Protein AF-A0ABD5XR96-F1 (afdb_monomer_lite)

InterPro domains:
  IPR004042 Intein DOD homing endonuclease, central region [PS50819] (68-192)
  IPR004860 Homing endonuclease, LAGLIDADG domain [PF14528] (150-194)
  IPR027434 Homing endonuclease [G3DSA:3.10.28.10] (65-204)
  IPR027434 Homing endonuclease [SSF55608] (147-226)

Structure (mmCIF, N/CA/C/O backbone):
data_AF-A0ABD5XR96-F1
#
_entry.id   AF-A0ABD5XR96-F1
#
loop_
_atom_site.group_PDB
_atom_site.id
_atom_site.type_symbol
_atom_site.label_atom_id
_atom_site.label_alt_id
_atom_site.label_comp_id
_atom_site.label_asym_id
_atom_site.label_entity_id
_atom_site.label_seq_id
_atom_site.pdbx_PDB_ins_code
_atom_site.Cartn_x
_atom_site.Cartn_y
_atom_site.Cartn_z
_atom_site.occupancy
_atom_site.B_iso_or_equiv
_atom_site.auth_seq_id
_atom_site.auth_comp_id
_atom_site.auth_asym_id
_atom_site.auth_atom_id
_atom_site.pdbx_PDB_model_num
ATOM 1 N N . MET A 1 1 ? -12.284 25.836 17.137 1.00 54.59 1 MET A N 1
ATOM 2 C CA . MET A 1 1 ? -11.033 25.839 17.916 1.00 54.59 1 MET A CA 1
ATOM 3 C C . MET A 1 1 ? -10.901 24.454 18.531 1.00 54.59 1 MET A C 1
ATOM 5 O O . MET A 1 1 ? -11.921 23.854 18.846 1.00 54.59 1 MET A O 1
ATOM 9 N N . THR A 1 2 ? -9.695 23.895 18.587 1.00 69.69 2 THR A N 1
ATOM 10 C CA . THR A 1 2 ? -9.446 22.624 19.283 1.00 69.69 2 THR A CA 1
ATOM 11 C C . THR A 1 2 ? -8.786 22.978 20.598 1.00 69.69 2 THR A C 1
ATOM 13 O O . THR A 1 2 ? -7.724 23.602 20.575 1.00 69.69 2 THR A O 1
ATOM 16 N N . ASP A 1 3 ? -9.424 22.627 21.708 1.00 78.31 3 ASP A N 1
ATOM 17 C CA . ASP A 1 3 ? -8.843 22.799 23.034 1.00 78.31 3 ASP A CA 1
ATOM 18 C C . ASP A 1 3 ? -8.299 21.455 23.519 1.00 78.31 3 ASP A C 1
ATOM 20 O O . ASP A 1 3 ? -8.954 20.421 23.371 1.00 78.31 3 ASP A O 1
ATOM 24 N N . VAL A 1 4 ? -7.077 21.469 24.045 1.00 82.00 4 VAL A N 1
ATOM 25 C CA . VAL A 1 4 ? -6.394 20.274 24.546 1.00 82.00 4 VAL A CA 1
ATOM 26 C C . VAL A 1 4 ? -5.994 20.543 25.982 1.00 82.00 4 VAL A C 1
ATOM 28 O O . VAL A 1 4 ? -5.077 21.321 26.247 1.00 82.00 4 VAL A O 1
ATOM 31 N N . THR A 1 5 ? -6.666 19.874 26.915 1.00 84.62 5 THR A N 1
ATOM 32 C CA . THR A 1 5 ? -6.425 20.055 28.348 1.00 84.62 5 THR A CA 1
ATOM 33 C C . THR A 1 5 ? -5.835 18.788 28.947 1.00 84.62 5 THR A C 1
ATOM 35 O O . THR A 1 5 ? -6.335 17.687 28.734 1.00 84.62 5 THR A O 1
ATOM 38 N N . CYS A 1 6 ? -4.760 18.933 29.721 1.00 87.00 6 CYS A N 1
ATOM 39 C CA . CYS A 1 6 ? -4.232 17.827 30.510 1.00 87.00 6 CYS A CA 1
ATOM 40 C C . CYS A 1 6 ? -5.073 17.663 31.782 1.00 87.00 6 CYS A C 1
ATOM 42 O O . CYS A 1 6 ? -5.181 18.594 32.583 1.00 87.00 6 CYS A O 1
ATOM 44 N N . VAL A 1 7 ? -5.655 16.482 31.970 1.00 87.94 7 VAL A N 1
ATOM 45 C CA . VAL A 1 7 ? -6.513 16.139 33.105 1.00 87.94 7 VAL A CA 1
ATOM 46 C C . VAL A 1 7 ? -5.969 14.891 33.785 1.00 87.94 7 VAL A C 1
ATOM 48 O O . VAL A 1 7 ? -5.746 13.855 33.153 1.00 87.94 7 VAL A O 1
ATOM 51 N N . ARG A 1 8 ? -5.780 14.980 35.102 1.00 89.75 8 ARG A N 1
ATOM 52 C CA . ARG A 1 8 ? -5.363 13.856 35.939 1.00 89.75 8 ARG A CA 1
ATOM 53 C C . ARG A 1 8 ? -6.593 13.137 36.480 1.00 89.75 8 ARG A C 1
ATOM 55 O O . ARG A 1 8 ? -7.259 13.646 37.377 1.00 89.75 8 ARG A O 1
ATOM 62 N N . GLN A 1 9 ? -6.883 11.957 35.944 1.00 89.31 9 GLN A N 1
ATOM 63 C CA . GLN A 1 9 ? -8.121 11.225 36.231 1.00 89.31 9 GLN A CA 1
ATOM 64 C C . GLN A 1 9 ? -7.921 9.702 36.192 1.00 89.31 9 GLN A C 1
ATOM 66 O O . GLN A 1 9 ? -6.913 9.230 35.653 1.00 89.31 9 GLN A O 1
ATOM 71 N N . PRO A 1 10 ? -8.841 8.910 36.779 1.00 90.94 10 PRO A N 1
ATOM 72 C CA . PRO A 1 10 ? -8.885 7.466 36.575 1.00 90.94 10 PRO A CA 1
ATOM 73 C C . PRO A 1 10 ? -8.994 7.115 35.088 1.00 90.94 10 PRO A C 1
ATOM 75 O O . PRO A 1 10 ? -9.654 7.818 34.320 1.00 90.94 10 PRO A O 1
ATOM 78 N N . THR A 1 11 ? -8.367 6.012 34.686 1.00 91.81 11 THR A N 1
ATOM 79 C CA . THR A 1 11 ? -8.348 5.582 33.283 1.00 91.81 11 THR A CA 1
ATOM 80 C C . THR A 1 11 ? -9.026 4.233 33.096 1.00 91.81 11 THR A C 1
ATOM 82 O O . THR A 1 11 ? -9.204 3.462 34.041 1.00 91.81 11 THR A O 1
ATOM 85 N N . VAL A 1 12 ? -9.446 3.958 31.867 1.00 92.62 12 VAL A N 1
ATOM 86 C CA . VAL A 1 12 ? -10.004 2.679 31.436 1.00 92.62 12 VAL A CA 1
ATOM 87 C C . VAL A 1 12 ? -9.270 2.248 30.183 1.00 92.62 12 VAL A C 1
ATOM 89 O O . VAL A 1 12 ? -9.083 3.029 29.252 1.00 92.62 12 VAL A O 1
ATOM 92 N N . GLU A 1 13 ? -8.869 0.987 30.169 1.00 92.88 13 GLU A N 1
ATOM 93 C CA . GLU A 1 13 ? -8.352 0.317 28.991 1.00 92.88 13 GLU A CA 1
ATOM 94 C C . GLU A 1 13 ? -9.480 -0.492 28.358 1.00 92.88 13 GLU A C 1
ATOM 96 O O . GLU A 1 13 ? -10.047 -1.385 28.993 1.00 92.88 13 GLU A O 1
ATOM 101 N N . ILE A 1 14 ? -9.824 -0.153 27.119 1.00 90.06 14 ILE A N 1
ATOM 102 C CA . ILE A 1 14 ? -10.803 -0.876 26.314 1.00 90.06 14 ILE A CA 1
ATOM 103 C C . ILE A 1 14 ? -10.027 -1.668 25.275 1.00 90.06 14 ILE A C 1
ATOM 105 O O . ILE A 1 14 ? -9.392 -1.099 24.386 1.00 90.06 14 ILE A O 1
ATOM 109 N N . GLN A 1 15 ? -10.098 -2.988 25.385 1.00 89.81 15 GLN A N 1
ATOM 110 C CA . GLN A 1 15 ? -9.557 -3.895 24.390 1.00 89.81 15 GLN A CA 1
ATOM 111 C C . GLN A 1 15 ? -10.679 -4.326 23.455 1.00 89.81 15 GLN A C 1
ATOM 113 O O . GLN A 1 15 ? -11.709 -4.842 23.895 1.00 89.81 15 GLN A O 1
ATOM 118 N N . THR A 1 16 ? -10.464 -4.152 22.160 1.00 86.38 16 THR A N 1
ATOM 119 C CA . THR A 1 16 ? -11.327 -4.674 21.099 1.00 86.38 16 THR A CA 1
ATOM 120 C C . THR A 1 16 ? -10.617 -5.796 20.345 1.00 86.38 16 THR A C 1
ATOM 122 O O . THR A 1 16 ? -9.454 -6.095 20.614 1.00 86.38 16 THR A O 1
ATOM 125 N N . GLU A 1 17 ? -11.310 -6.424 19.399 1.00 80.62 17 GLU A N 1
ATOM 126 C CA . GLU A 1 17 ? -10.703 -7.402 18.486 1.00 80.62 17 GLU A CA 1
ATOM 127 C C . GLU A 1 17 ? -9.601 -6.804 17.588 1.00 80.62 17 GLU A C 1
ATOM 129 O O . GLU A 1 17 ? -8.687 -7.523 17.191 1.00 80.62 17 GLU A O 1
ATOM 134 N N . ASP A 1 18 ? -9.663 -5.498 17.297 1.00 73.75 18 ASP A N 1
ATOM 135 C CA . ASP A 1 18 ? -8.747 -4.825 16.366 1.00 73.75 18 ASP A CA 1
ATOM 136 C C . ASP A 1 18 ? -7.687 -3.961 17.082 1.00 73.75 18 ASP A C 1
ATOM 138 O O . ASP A 1 18 ? -6.555 -3.844 16.613 1.00 73.75 18 ASP A O 1
ATOM 142 N N . VAL A 1 19 ? -8.060 -3.298 18.183 1.00 77.62 19 VAL A N 1
ATOM 143 C CA . VAL A 1 19 ? -7.264 -2.244 18.842 1.00 77.62 19 VAL A CA 1
ATOM 144 C C . VAL A 1 19 ? -7.433 -2.260 20.359 1.00 77.62 19 VAL A C 1
ATOM 146 O O . VAL A 1 19 ? -8.495 -2.626 20.869 1.00 77.62 19 VAL A O 1
ATOM 149 N N . THR A 1 20 ? -6.420 -1.783 21.076 1.00 84.62 20 THR A N 1
ATOM 150 C CA . THR A 1 20 ? -6.510 -1.457 22.505 1.00 84.62 20 THR A CA 1
ATOM 151 C C . THR A 1 20 ? -6.344 0.043 22.656 1.00 84.62 20 THR A C 1
ATOM 153 O O . THR A 1 20 ? -5.399 0.589 22.097 1.00 84.62 20 THR A O 1
ATOM 156 N N . VAL A 1 21 ? -7.233 0.685 23.414 1.00 86.88 21 VAL A N 1
ATOM 157 C CA . VAL A 1 21 ? -7.154 2.119 23.710 1.00 86.88 21 VAL A CA 1
ATOM 158 C C . VAL A 1 21 ? -7.228 2.356 25.215 1.00 86.88 21 VAL A C 1
ATOM 160 O O . VAL A 1 21 ? -8.007 1.706 25.916 1.00 86.88 21 VAL A O 1
ATOM 163 N N . CYS A 1 22 ? -6.421 3.287 25.725 1.00 88.50 22 CYS A N 1
ATOM 164 C CA . CYS A 1 22 ? -6.444 3.706 27.126 1.00 88.50 22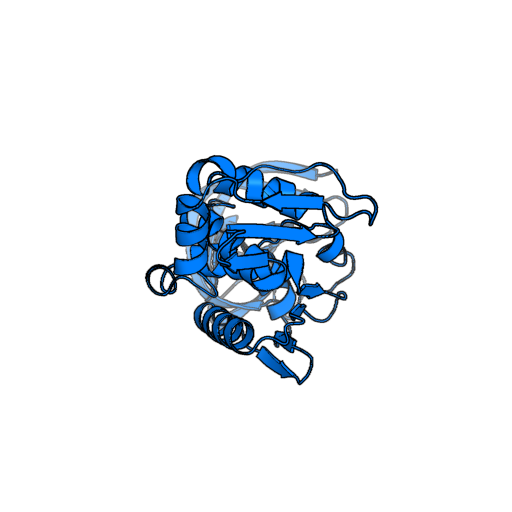 CYS A CA 1
ATOM 165 C C . CYS A 1 22 ? -6.862 5.176 27.232 1.00 88.50 22 CYS A C 1
ATOM 167 O O . CYS A 1 22 ? -6.182 6.057 26.710 1.00 88.50 22 CYS A O 1
ATOM 169 N N . VAL A 1 23 ? -7.983 5.439 27.902 1.00 89.50 23 VAL A N 1
ATOM 170 C CA . VAL A 1 23 ? -8.614 6.769 27.973 1.00 89.50 23 VAL A CA 1
ATOM 171 C C . VAL A 1 23 ? -9.049 7.113 29.396 1.00 89.50 23 VAL A C 1
ATOM 173 O O . VAL A 1 23 ? -9.097 6.242 30.264 1.00 89.50 23 VAL A O 1
ATOM 176 N N . GLY A 1 24 ? -9.389 8.379 29.649 1.00 89.94 24 GLY A N 1
ATOM 177 C CA . GLY A 1 24 ? -10.072 8.778 30.884 1.00 89.94 24 GLY A CA 1
ATOM 178 C C . GLY A 1 24 ? -11.425 8.072 31.035 1.00 89.94 24 GLY A C 1
ATOM 179 O O . GLY A 1 24 ? -12.081 7.767 30.041 1.00 89.94 24 GLY A O 1
ATOM 180 N N . GLN A 1 25 ? -11.854 7.802 32.270 1.00 90.75 25 GLN A N 1
ATOM 181 C CA . GLN A 1 25 ? -13.135 7.126 32.543 1.00 90.75 25 GLN A CA 1
ATOM 182 C C . GLN A 1 25 ? -14.349 7.824 31.912 1.00 90.75 25 GLN A C 1
ATOM 184 O O . GLN A 1 25 ? -15.280 7.140 31.472 1.00 90.75 25 GLN A O 1
ATOM 189 N N . ASP A 1 26 ? -14.295 9.151 31.827 1.00 88.50 26 ASP A N 1
ATOM 190 C CA . ASP A 1 26 ? -15.364 10.001 31.301 1.00 88.50 26 ASP A CA 1
ATOM 191 C C . ASP A 1 26 ? -15.184 10.339 29.812 1.00 88.50 26 ASP A C 1
ATOM 193 O O . ASP A 1 26 ? -15.998 11.058 29.235 1.00 88.50 26 ASP A O 1
ATOM 197 N N . ALA A 1 27 ? -14.146 9.796 29.161 1.00 87.69 27 ALA A N 1
ATOM 198 C CA . ALA A 1 27 ? -13.928 10.003 27.735 1.00 87.69 27 ALA A CA 1
ATOM 199 C C . ALA A 1 27 ? -15.140 9.508 26.938 1.00 87.69 27 ALA A C 1
ATOM 201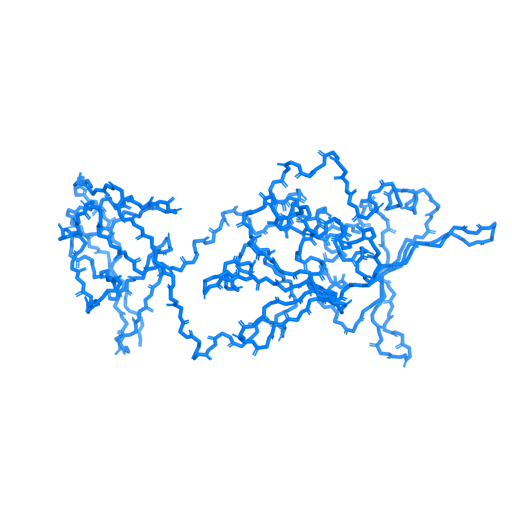 O O . ALA A 1 27 ? -15.605 8.375 27.115 1.00 87.69 27 ALA A O 1
ATOM 202 N N . ARG A 1 28 ? -15.658 10.356 26.051 1.00 88.69 28 ARG A N 1
ATOM 203 C CA . ARG A 1 28 ? -16.853 10.059 25.266 1.00 88.69 28 ARG A CA 1
ATOM 204 C C . ARG A 1 28 ? -16.481 9.208 24.061 1.00 88.69 28 ARG A C 1
ATOM 206 O O . ARG A 1 28 ? -15.807 9.669 23.150 1.00 88.69 28 ARG A O 1
ATOM 213 N N . ILE A 1 29 ? -16.946 7.963 24.038 1.00 87.12 29 ILE A N 1
ATOM 214 C CA . ILE A 1 29 ? -16.701 7.004 22.955 1.00 87.12 29 ILE A CA 1
ATOM 215 C C . ILE A 1 29 ? -18.001 6.728 22.208 1.00 87.12 29 ILE A C 1
ATOM 217 O O . ILE A 1 29 ? -19.062 6.599 22.819 1.00 87.12 29 ILE A O 1
ATOM 221 N N . LEU A 1 30 ? -17.924 6.616 20.882 1.00 85.44 30 LEU A N 1
ATOM 222 C CA . LEU A 1 30 ? -19.069 6.367 20.013 1.00 85.44 30 LEU A CA 1
ATOM 223 C C . LEU A 1 30 ? -19.388 4.857 19.926 1.00 85.44 30 LEU A C 1
ATOM 225 O O . LEU A 1 30 ? -18.635 4.097 19.304 1.00 85.44 30 LEU A O 1
ATOM 229 N N . PRO A 1 31 ? -20.498 4.375 20.516 1.00 84.88 31 PRO A N 1
ATOM 230 C CA . PRO A 1 31 ? -20.945 2.995 20.340 1.00 84.88 31 PRO A CA 1
ATOM 231 C C . PRO A 1 31 ? -21.532 2.772 18.936 1.00 84.88 31 PRO A C 1
ATOM 233 O O . PRO A 1 31 ? -21.868 3.708 18.216 1.00 84.88 31 PRO A O 1
ATOM 236 N N . TYR A 1 32 ? -21.710 1.511 18.533 1.00 81.31 32 TYR A N 1
ATOM 237 C CA . TYR A 1 32 ? -22.238 1.190 17.199 1.00 81.31 32 TYR A CA 1
ATOM 238 C C . TYR A 1 32 ? -23.677 1.688 16.949 1.00 81.31 32 TYR A C 1
ATOM 240 O O . TYR A 1 32 ? -23.994 2.062 15.820 1.00 81.31 32 TYR A O 1
ATOM 248 N N . THR A 1 33 ? -24.541 1.679 17.972 1.00 75.19 33 THR A N 1
ATOM 249 C CA . THR A 1 33 ? -25.998 1.898 17.839 1.00 75.19 33 THR A CA 1
ATOM 250 C C . THR A 1 33 ? -26.538 3.163 18.512 1.00 75.19 33 THR A C 1
ATOM 252 O O . THR A 1 33 ? -27.742 3.400 18.435 1.00 75.19 33 THR A O 1
ATOM 255 N N . HIS A 1 34 ? -25.709 3.960 19.194 1.00 73.50 34 HIS A N 1
ATOM 256 C CA . HIS A 1 34 ? -26.175 5.074 20.033 1.00 73.50 34 HIS A CA 1
ATOM 257 C C . HIS A 1 34 ? -25.267 6.303 19.940 1.00 73.50 34 HIS A C 1
ATOM 259 O O . HIS A 1 34 ? -24.179 6.240 19.372 1.00 73.50 34 HIS A O 1
ATOM 265 N N . ASP A 1 35 ? -25.726 7.397 20.549 1.00 80.31 35 ASP A N 1
ATOM 266 C CA . ASP A 1 35 ? -24.897 8.558 20.861 1.00 80.31 35 ASP A CA 1
ATOM 267 C C . ASP A 1 35 ? -23.721 8.194 21.777 1.00 80.31 35 ASP A C 1
ATOM 269 O O . ASP A 1 35 ? -23.711 7.149 22.440 1.00 80.31 35 ASP A O 1
ATOM 273 N N . PHE A 1 36 ? -22.739 9.092 21.817 1.00 84.81 36 PHE A N 1
ATOM 274 C CA . PHE A 1 36 ? -21.548 8.975 22.649 1.00 84.81 36 PHE A CA 1
ATOM 275 C C . PHE A 1 36 ? -21.848 8.572 24.097 1.00 84.81 36 PHE A C 1
ATOM 277 O O . PHE A 1 36 ? -22.777 9.079 24.735 1.00 84.81 36 PHE A O 1
ATOM 284 N N . ARG A 1 37 ? -20.991 7.706 24.639 1.00 88.56 37 ARG A N 1
ATOM 285 C CA . ARG A 1 37 ? -21.077 7.164 25.995 1.00 88.56 37 ARG A CA 1
ATOM 286 C C . ARG A 1 37 ? -19.704 7.187 26.666 1.00 88.56 37 ARG A C 1
ATOM 288 O O . ARG A 1 37 ? -18.705 6.899 26.018 1.00 88.56 37 ARG A O 1
ATOM 295 N N . ASP A 1 38 ? -19.687 7.452 27.968 1.00 91.44 38 ASP A N 1
ATOM 296 C CA . ASP A 1 38 ? -18.479 7.427 28.799 1.00 91.44 38 ASP A CA 1
ATOM 297 C C . ASP A 1 38 ? -17.763 6.068 28.709 1.00 91.44 38 ASP A C 1
ATOM 299 O O . ASP A 1 38 ? -18.397 5.006 28.805 1.00 91.44 38 ASP A O 1
ATOM 303 N N . ALA A 1 39 ? -16.438 6.095 28.571 1.00 89.25 39 ALA A N 1
ATOM 304 C CA . ALA A 1 39 ? -15.591 4.916 28.419 1.00 89.25 39 ALA A CA 1
ATOM 305 C C . ALA A 1 39 ? -15.806 3.875 29.532 1.00 89.25 39 ALA A C 1
ATOM 307 O O . ALA A 1 39 ? -15.896 2.674 29.267 1.00 89.25 39 ALA A O 1
ATOM 308 N N . CYS A 1 40 ? -15.992 4.324 30.777 1.00 90.50 40 CYS A N 1
ATOM 309 C CA . CYS A 1 40 ? -16.232 3.458 31.935 1.00 90.50 40 CYS A CA 1
ATOM 310 C C . CYS A 1 40 ? -17.528 2.626 31.861 1.00 90.50 40 CYS A C 1
ATOM 312 O O . CYS A 1 40 ? -17.690 1.647 32.600 1.00 90.50 40 CYS A O 1
ATOM 314 N N . ARG A 1 41 ? -18.466 2.974 30.971 1.00 91.88 41 ARG A N 1
ATOM 315 C CA . ARG A 1 41 ? -19.748 2.270 30.807 1.00 91.88 41 ARG A CA 1
ATOM 316 C C . ARG A 1 41 ? -19.704 1.157 29.762 1.00 91.88 41 ARG A C 1
ATOM 318 O O . ARG A 1 41 ? -20.707 0.454 29.604 1.00 91.88 41 ARG A O 1
ATOM 325 N N . PHE A 1 42 ? -18.588 0.985 29.054 1.00 91.44 42 PHE A N 1
ATOM 326 C CA . PHE A 1 42 ? -18.433 -0.110 28.100 1.00 91.44 42 PHE A CA 1
ATOM 327 C C . PHE A 1 42 ? -18.260 -1.457 28.804 1.00 91.44 42 PHE A C 1
ATOM 329 O O . PHE A 1 42 ? -17.738 -1.546 29.917 1.00 91.44 42 PHE A O 1
ATOM 336 N N . ARG A 1 43 ? -18.741 -2.525 28.169 1.00 92.50 43 ARG A N 1
ATOM 337 C CA . ARG A 1 43 ? -18.654 -3.910 28.651 1.00 92.50 43 ARG A CA 1
ATOM 338 C C . ARG A 1 43 ? -18.310 -4.839 27.489 1.00 92.50 43 ARG A C 1
ATOM 340 O O . ARG A 1 43 ? -18.602 -4.514 26.339 1.00 92.50 43 ARG A O 1
ATOM 347 N N . ALA A 1 44 ? -17.730 -5.996 27.802 1.00 92.38 44 ALA A N 1
ATOM 348 C CA . ALA A 1 44 ? -17.440 -7.025 26.808 1.00 92.38 44 ALA A CA 1
ATOM 349 C C . ALA A 1 44 ? -18.704 -7.427 26.020 1.00 92.38 44 ALA A C 1
ATOM 351 O O . ALA A 1 44 ? -19.807 -7.442 26.574 1.00 92.38 44 ALA A O 1
ATOM 352 N N . GLY A 1 45 ? -18.542 -7.706 24.726 1.00 89.12 45 GLY A N 1
ATOM 353 C CA . GLY A 1 45 ? -19.627 -8.018 23.787 1.00 89.12 45 GLY A CA 1
ATOM 354 C C . GLY A 1 45 ? -20.346 -6.796 23.199 1.00 89.12 45 GLY A C 1
ATOM 355 O O . GLY A 1 45 ? -21.153 -6.930 22.281 1.00 89.12 45 GLY A O 1
ATOM 356 N N . GLN A 1 46 ? -20.077 -5.582 23.693 1.00 91.31 46 GLN A N 1
ATOM 357 C CA . GLN A 1 46 ? -20.566 -4.357 23.052 1.00 91.31 46 GLN A CA 1
ATOM 358 C C . GLN A 1 46 ? -19.704 -4.001 21.839 1.00 91.31 46 GLN A C 1
ATOM 360 O O . GLN A 1 46 ? -18.533 -4.356 21.780 1.00 91.31 46 GLN A O 1
ATOM 365 N N . ARG A 1 47 ? -20.263 -3.262 20.873 1.00 88.75 47 ARG A N 1
ATOM 366 C CA . ARG A 1 47 ? -19.520 -2.787 19.696 1.00 88.75 47 ARG A CA 1
ATOM 367 C C . ARG A 1 47 ? -19.256 -1.288 19.772 1.00 88.75 47 ARG A C 1
ATOM 369 O O . ARG A 1 47 ? -20.184 -0.509 20.007 1.00 88.75 47 ARG A O 1
ATOM 376 N N . VAL A 1 48 ? -18.017 -0.893 19.503 1.00 87.00 48 VAL A N 1
ATOM 377 C CA . VAL A 1 48 ? -17.588 0.509 19.361 1.00 87.00 48 VAL A CA 1
ATOM 378 C C . VAL A 1 48 ? -17.371 0.846 17.896 1.00 87.00 48 VAL A C 1
ATOM 380 O O . VAL A 1 48 ? -16.977 -0.025 17.122 1.00 87.00 48 VAL A O 1
ATOM 383 N N . LYS A 1 49 ? -17.631 2.095 17.497 1.00 83.75 49 LYS A N 1
ATOM 384 C CA . LYS A 1 49 ? -17.244 2.578 16.170 1.00 83.75 49 LYS A CA 1
ATOM 385 C C . LYS A 1 49 ? -15.727 2.724 16.118 1.00 83.75 49 LYS A C 1
ATOM 387 O O . LYS A 1 49 ? -15.126 3.349 16.992 1.00 83.75 49 LYS A O 1
ATOM 392 N N . THR A 1 50 ? -15.126 2.149 15.086 1.00 75.38 50 THR A N 1
ATOM 393 C CA . THR A 1 50 ? -13.681 2.189 14.875 1.00 75.38 50 THR A CA 1
ATOM 394 C C . THR A 1 50 ? -13.341 2.745 13.502 1.00 75.38 50 THR A C 1
ATOM 396 O O . THR A 1 50 ? -14.057 2.554 12.515 1.00 75.38 50 THR A O 1
ATOM 399 N N . VAL A 1 51 ? -12.218 3.443 13.447 1.00 71.50 51 VAL A N 1
ATOM 400 C CA . VAL A 1 51 ? -11.511 3.861 12.235 1.00 71.50 51 VAL A CA 1
ATOM 401 C C . VAL A 1 51 ? -10.105 3.283 12.371 1.00 71.50 51 VAL A C 1
ATOM 403 O O . VAL A 1 51 ? -9.658 3.031 13.477 1.00 71.50 51 VAL A O 1
ATOM 406 N N . LEU A 1 52 ? -9.385 2.991 11.293 1.00 64.81 52 LEU A N 1
ATOM 407 C CA . LEU A 1 52 ? -8.089 2.325 11.462 1.00 64.81 52 LEU A CA 1
ATOM 408 C C . LEU A 1 52 ? -7.097 3.170 12.254 1.00 64.81 52 LEU A C 1
ATOM 410 O O . LEU A 1 52 ? -6.915 4.356 11.978 1.00 64.81 52 LEU A O 1
ATOM 414 N N . THR A 1 53 ? -6.385 2.503 13.153 1.00 54.78 53 THR A N 1
ATOM 415 C CA . THR A 1 53 ? -5.173 3.013 13.786 1.00 54.78 53 THR A CA 1
ATOM 416 C C . THR A 1 53 ? -4.043 3.026 12.756 1.00 54.78 53 THR A C 1
ATOM 418 O O . THR A 1 53 ? -3.805 2.009 12.095 1.00 54.78 53 THR A O 1
ATOM 421 N N . PRO A 1 54 ? -3.319 4.141 12.581 1.00 50.19 54 PRO A N 1
ATOM 422 C CA . PRO A 1 54 ? -2.107 4.129 11.779 1.00 50.19 54 PRO A CA 1
ATOM 423 C C . PRO A 1 54 ? -1.067 3.211 12.444 1.00 50.19 54 PRO A C 1
ATOM 425 O O . PRO A 1 54 ? -0.711 3.420 13.598 1.00 50.19 54 PRO A O 1
ATOM 428 N N . THR A 1 55 ? -0.540 2.219 11.723 1.00 53.44 55 THR A N 1
ATOM 429 C CA . THR A 1 55 ? 0.662 1.479 12.138 1.00 53.44 55 THR A CA 1
ATOM 430 C C . THR A 1 55 ? 1.878 2.411 12.276 1.00 53.44 55 THR A C 1
ATOM 432 O O . THR A 1 55 ? 2.045 3.295 11.422 1.00 53.44 55 THR A O 1
ATOM 435 N N . PRO A 1 56 ? 2.720 2.225 13.313 1.00 50.50 56 PRO A N 1
ATOM 436 C CA . PRO A 1 56 ? 3.953 2.982 13.486 1.00 50.50 56 PRO A CA 1
ATOM 437 C C . PRO A 1 56 ? 4.986 2.603 12.413 1.00 50.50 56 PRO A C 1
ATOM 439 O O . PRO A 1 56 ? 5.100 1.443 12.043 1.00 50.50 56 PRO A O 1
ATOM 442 N N . ASP A 1 57 ? 5.706 3.621 11.942 1.00 60.16 57 ASP A N 1
ATOM 443 C CA . ASP A 1 57 ? 6.495 3.704 10.701 1.00 60.16 57 ASP A CA 1
ATOM 444 C C . ASP A 1 57 ? 5.656 3.675 9.402 1.00 60.16 57 ASP A C 1
ATOM 446 O O . ASP A 1 57 ? 5.130 2.634 9.000 1.00 60.16 57 ASP A O 1
ATOM 450 N N . PRO A 1 58 ? 5.483 4.825 8.716 1.00 65.75 58 PRO A N 1
ATOM 451 C CA . PRO A 1 58 ? 4.797 4.853 7.435 1.00 65.75 58 PRO A CA 1
ATOM 452 C C . PRO A 1 58 ? 5.522 4.053 6.353 1.00 65.75 58 PRO A C 1
ATOM 454 O O . PRO A 1 58 ? 4.832 3.550 5.472 1.00 65.75 58 PRO A O 1
ATOM 457 N N . HIS A 1 59 ? 6.857 3.934 6.406 1.00 83.19 59 HIS A N 1
ATOM 458 C CA . HIS A 1 59 ? 7.669 3.388 5.317 1.00 83.19 59 HIS A CA 1
ATOM 459 C C . HIS A 1 59 ? 8.899 2.623 5.846 1.00 83.19 59 HIS A C 1
ATOM 461 O O . HIS A 1 59 ? 10.041 3.058 5.624 1.00 83.19 59 HIS A O 1
ATOM 467 N N . SER A 1 60 ? 8.675 1.483 6.508 1.00 91.56 60 SER A N 1
ATOM 468 C CA . SER A 1 60 ? 9.741 0.529 6.851 1.00 91.56 60 SER A CA 1
ATOM 469 C C . SER A 1 60 ? 10.514 0.086 5.593 1.00 91.56 60 SER A C 1
ATOM 471 O O . SER A 1 60 ? 9.985 0.216 4.487 1.00 91.56 60 SER A O 1
ATOM 473 N N . PRO A 1 61 ? 11.759 -0.422 5.698 1.00 93.06 61 PRO A N 1
ATOM 474 C CA . PRO A 1 61 ? 12.511 -0.885 4.527 1.00 93.06 61 PRO A CA 1
ATOM 475 C C . PRO A 1 61 ? 11.716 -1.872 3.656 1.00 93.06 61 PRO A C 1
ATOM 477 O O . PRO A 1 61 ? 11.534 -1.615 2.472 1.00 93.06 61 PRO A O 1
ATOM 480 N N . ALA A 1 62 ? 11.093 -2.884 4.269 1.00 93.75 62 ALA A N 1
ATOM 481 C CA . ALA A 1 62 ? 10.244 -3.848 3.567 1.00 93.75 62 ALA A CA 1
ATOM 482 C C . ALA A 1 62 ? 9.083 -3.177 2.811 1.00 93.75 62 ALA A C 1
ATOM 484 O O . ALA A 1 62 ? 8.801 -3.519 1.662 1.00 93.75 62 ALA A O 1
ATOM 485 N N . TYR A 1 63 ? 8.432 -2.174 3.414 1.00 94.69 63 TYR A N 1
ATOM 486 C CA . TYR A 1 63 ? 7.401 -1.389 2.733 1.00 94.69 63 TYR A CA 1
ATOM 487 C C . TYR A 1 63 ? 7.948 -0.649 1.506 1.00 94.69 63 TYR A C 1
ATOM 489 O O . TYR A 1 63 ? 7.265 -0.567 0.483 1.00 94.69 63 TYR A O 1
ATOM 497 N N . ARG A 1 64 ? 9.154 -0.077 1.596 1.00 95.56 64 ARG A N 1
ATOM 498 C CA . ARG A 1 64 ? 9.777 0.665 0.487 1.00 95.56 64 ARG A CA 1
ATOM 499 C C . ARG A 1 64 ? 10.043 -0.254 -0.698 1.00 95.56 64 ARG A C 1
ATOM 501 O O . ARG A 1 64 ? 9.634 0.092 -1.808 1.00 95.56 64 ARG A O 1
ATOM 508 N N . ASP A 1 65 ? 10.611 -1.427 -0.438 1.00 95.00 65 ASP A N 1
ATOM 509 C CA . ASP A 1 65 ? 10.879 -2.454 -1.451 1.00 95.00 65 ASP A CA 1
ATOM 510 C C . ASP A 1 65 ? 9.571 -2.902 -2.096 1.00 95.00 65 ASP A C 1
ATOM 512 O O . ASP A 1 65 ? 9.406 -2.860 -3.318 1.00 95.00 65 ASP A O 1
ATOM 516 N N . GLY A 1 66 ? 8.578 -3.208 -1.255 1.00 96.56 66 GLY A N 1
ATOM 517 C CA . GLY A 1 66 ? 7.227 -3.529 -1.689 1.00 96.56 66 GLY A CA 1
ATOM 518 C C . GLY A 1 66 ? 6.685 -2.468 -2.638 1.00 96.56 66 GLY A C 1
ATOM 519 O O . GLY A 1 66 ? 6.299 -2.789 -3.759 1.00 96.56 66 GLY A O 1
ATOM 520 N N . TYR A 1 67 ? 6.699 -1.196 -2.232 1.00 97.25 67 TYR A N 1
ATOM 521 C CA . TYR A 1 67 ? 6.177 -0.091 -3.038 1.00 97.25 67 TYR A CA 1
ATOM 522 C C . TYR A 1 67 ? 6.821 -0.017 -4.420 1.00 97.25 67 TYR A C 1
ATOM 524 O O . TYR A 1 67 ? 6.117 0.121 -5.423 1.00 97.25 67 TYR A O 1
ATOM 532 N N . VAL A 1 68 ? 8.144 -0.148 -4.486 1.00 96.44 68 VAL A N 1
ATOM 533 C CA . VAL A 1 68 ? 8.891 -0.114 -5.746 1.00 96.44 68 VAL A CA 1
ATOM 534 C C . VAL A 1 68 ? 8.486 -1.289 -6.634 1.00 96.44 68 VAL A C 1
ATOM 536 O O . VAL A 1 68 ? 8.131 -1.075 -7.795 1.00 96.44 68 VAL A O 1
ATOM 539 N N . HIS A 1 69 ? 8.442 -2.509 -6.093 1.00 96.62 69 HIS A N 1
ATOM 540 C CA . HIS A 1 69 ? 8.082 -3.706 -6.861 1.00 96.62 69 HIS A CA 1
ATOM 541 C C . HIS A 1 69 ? 6.636 -3.623 -7.362 1.00 96.62 69 HIS A C 1
ATOM 543 O O . HIS A 1 69 ? 6.365 -3.934 -8.518 1.00 96.62 69 HIS A O 1
ATOM 549 N N . GLY A 1 70 ? 5.714 -3.138 -6.527 1.00 97.50 70 GLY A N 1
ATOM 550 C CA . GLY A 1 70 ? 4.313 -2.938 -6.890 1.00 97.50 70 GLY A CA 1
ATOM 551 C C . GLY A 1 70 ? 4.119 -1.903 -7.999 1.00 97.50 70 GLY A C 1
ATOM 552 O O . GLY A 1 70 ? 3.349 -2.136 -8.932 1.00 97.50 70 GLY A O 1
ATOM 553 N N . ALA A 1 71 ? 4.844 -0.781 -7.940 1.00 97.25 71 ALA A N 1
ATOM 554 C CA . ALA A 1 71 ? 4.799 0.246 -8.979 1.00 97.25 71 ALA A CA 1
ATOM 555 C C . ALA A 1 71 ? 5.351 -0.276 -10.317 1.00 97.25 71 ALA A C 1
ATOM 557 O O . ALA A 1 71 ? 4.726 -0.090 -11.362 1.00 97.25 71 ALA A O 1
ATOM 558 N N . PHE A 1 72 ? 6.482 -0.992 -10.294 1.00 96.44 72 PHE A N 1
ATOM 559 C CA . PHE A 1 72 ? 7.028 -1.633 -11.493 1.00 96.44 72 PHE A CA 1
ATOM 560 C C . PHE A 1 72 ? 6.149 -2.784 -12.008 1.00 96.44 72 PHE A C 1
ATOM 562 O O . PHE A 1 72 ? 6.071 -3.003 -13.215 1.00 96.44 72 PHE A O 1
ATOM 569 N N . ALA A 1 73 ? 5.447 -3.507 -11.137 1.00 95.81 73 ALA A N 1
ATOM 570 C CA . ALA A 1 73 ? 4.523 -4.552 -11.559 1.00 95.81 73 ALA A CA 1
ATOM 571 C C . ALA A 1 73 ? 3.332 -3.984 -12.357 1.00 95.81 73 ALA A C 1
ATOM 573 O O . ALA A 1 73 ? 2.913 -4.618 -13.331 1.00 95.81 73 ALA A O 1
ATOM 574 N N . GLY A 1 74 ? 2.821 -2.806 -11.979 1.00 95.19 74 GLY A N 1
ATOM 575 C CA . GLY A 1 74 ? 1.750 -2.102 -12.695 1.00 95.19 74 GLY A CA 1
ATOM 576 C C . GLY A 1 74 ? 2.226 -1.507 -14.025 1.00 95.19 74 GLY A C 1
ATOM 577 O O . GLY A 1 74 ? 2.057 -2.118 -15.090 1.00 95.19 74 GLY A O 1
ATOM 578 N N . ASP A 1 75 ? 2.891 -0.351 -13.934 1.00 94.19 75 ASP A N 1
ATOM 579 C CA . ASP A 1 75 ? 3.301 0.494 -15.071 1.00 94.19 75 ASP A CA 1
ATOM 580 C C . ASP A 1 75 ? 4.772 0.311 -15.490 1.00 94.19 75 ASP A C 1
ATOM 582 O O . ASP A 1 75 ? 5.263 0.965 -16.418 1.00 94.19 75 ASP A O 1
ATOM 586 N N . GLY A 1 76 ? 5.513 -0.566 -14.813 1.00 93.25 76 GLY A N 1
ATOM 587 C CA . GLY A 1 76 ? 6.893 -0.862 -15.172 1.00 93.25 76 GLY A CA 1
ATOM 588 C C . GLY A 1 76 ? 7.010 -1.725 -16.426 1.00 93.25 76 GLY A C 1
ATOM 589 O O . GLY A 1 76 ? 6.152 -2.545 -16.771 1.00 93.25 76 GLY A O 1
ATOM 590 N N . SER A 1 77 ? 8.133 -1.544 -17.109 1.00 92.44 77 SER A N 1
ATOM 591 C CA . SER A 1 77 ? 8.533 -2.314 -18.276 1.00 92.44 77 SER A CA 1
ATOM 592 C C . SER A 1 77 ? 9.994 -2.713 -18.147 1.00 92.44 77 SER A C 1
ATOM 594 O O . SER A 1 77 ? 10.865 -1.851 -18.012 1.00 92.44 77 SER A O 1
ATOM 596 N N . VAL A 1 78 ? 10.259 -4.017 -18.205 1.00 92.19 78 VAL A N 1
ATOM 597 C CA . VAL A 1 78 ? 11.607 -4.582 -18.269 1.00 92.19 78 VAL A CA 1
ATOM 598 C C . VAL A 1 78 ? 11.842 -5.080 -19.688 1.00 92.19 78 VAL A C 1
ATOM 600 O O . VAL A 1 78 ? 11.139 -5.959 -20.185 1.00 92.19 78 VAL A O 1
ATOM 603 N N . VAL A 1 79 ? 12.836 -4.510 -20.360 1.00 90.19 79 VAL A N 1
ATOM 604 C CA . VAL A 1 79 ? 13.215 -4.881 -21.723 1.00 90.19 79 VAL A CA 1
ATOM 605 C C . VAL A 1 79 ? 14.603 -5.494 -21.677 1.00 90.19 79 VAL A C 1
ATOM 607 O O . VAL A 1 79 ? 15.552 -4.827 -21.277 1.00 90.19 79 VAL A O 1
ATOM 610 N N . LYS A 1 80 ? 14.738 -6.750 -22.123 1.00 88.75 80 LYS A N 1
ATOM 611 C CA . LYS A 1 80 ? 16.021 -7.458 -22.252 1.00 88.75 80 LYS A CA 1
ATOM 612 C C . LYS A 1 80 ? 16.211 -7.965 -23.682 1.00 88.75 80 LYS A C 1
ATOM 614 O O . LYS A 1 80 ? 15.783 -9.055 -24.042 1.00 88.75 80 LYS A O 1
ATOM 619 N N . THR A 1 81 ? 16.868 -7.165 -24.514 1.00 86.38 81 THR A N 1
ATOM 620 C CA . THR A 1 81 ? 17.253 -7.525 -25.890 1.00 86.38 81 THR A CA 1
ATOM 621 C C . THR A 1 81 ? 18.776 -7.587 -26.025 1.00 86.38 81 THR A C 1
ATOM 623 O O . THR A 1 81 ? 19.507 -7.224 -25.104 1.00 86.38 81 THR A O 1
ATOM 626 N N . LYS A 1 82 ? 19.279 -8.022 -27.190 1.00 82.69 82 LYS A N 1
ATOM 627 C CA . LYS A 1 82 ? 20.728 -8.053 -27.472 1.00 82.69 82 LYS A CA 1
ATOM 628 C C . LYS A 1 82 ? 21.381 -6.664 -27.411 1.00 82.69 82 LYS A C 1
ATOM 630 O O . LYS A 1 82 ? 22.546 -6.569 -27.048 1.00 82.69 82 LYS A O 1
ATOM 635 N N . SER A 1 83 ? 20.647 -5.613 -27.780 1.00 82.31 83 SER A N 1
ATOM 636 C CA . SER A 1 83 ? 21.148 -4.234 -27.894 1.00 82.31 83 SER A CA 1
ATOM 637 C C . SER A 1 83 ? 20.648 -3.297 -26.796 1.00 82.31 83 SER A C 1
ATOM 639 O O . SER A 1 83 ? 21.176 -2.200 -26.637 1.00 82.31 83 SER A O 1
ATOM 641 N N . THR A 1 84 ? 19.610 -3.685 -26.057 1.00 82.00 84 THR A N 1
ATOM 642 C CA . THR A 1 84 ? 18.942 -2.813 -25.088 1.00 82.00 84 THR A CA 1
ATOM 643 C C . THR A 1 84 ? 18.528 -3.616 -23.874 1.00 82.00 84 THR A C 1
ATOM 645 O O . THR A 1 84 ? 17.744 -4.560 -23.997 1.00 82.00 84 THR A O 1
ATOM 648 N N . LYS A 1 85 ? 19.027 -3.200 -22.710 1.00 85.88 85 LYS A N 1
ATOM 649 C CA . LYS A 1 85 ? 18.553 -3.655 -21.411 1.00 85.88 85 LYS A CA 1
ATOM 650 C C . LYS A 1 85 ? 18.210 -2.453 -20.549 1.00 85.88 85 LYS A C 1
ATOM 652 O O . LYS A 1 85 ? 19.101 -1.671 -20.232 1.00 85.88 85 LYS A O 1
ATOM 657 N N . ASN A 1 86 ? 16.938 -2.292 -20.210 1.00 90.44 86 ASN A N 1
ATOM 658 C CA . ASN A 1 86 ? 16.499 -1.290 -19.247 1.00 90.44 86 ASN A CA 1
ATOM 659 C C . ASN A 1 86 ? 15.250 -1.773 -18.505 1.00 90.44 86 ASN A C 1
ATOM 661 O O . ASN A 1 86 ? 14.472 -2.574 -19.020 1.00 90.44 86 ASN A O 1
ATOM 665 N N . ALA A 1 87 ? 15.085 -1.277 -17.286 1.00 93.25 87 ALA A N 1
ATOM 666 C CA . ALA A 1 87 ? 13.829 -1.311 -16.564 1.00 93.25 87 ALA A CA 1
ATOM 667 C C . ALA A 1 87 ? 13.362 0.137 -16.437 1.00 93.25 87 ALA A C 1
ATOM 669 O O . ALA A 1 87 ? 14.133 1.003 -16.022 1.00 93.25 87 ALA A O 1
ATOM 670 N N . THR A 1 88 ? 12.136 0.410 -16.864 1.00 94.25 88 THR A N 1
ATOM 671 C CA . THR A 1 88 ? 11.585 1.764 -16.963 1.00 94.25 88 THR A CA 1
ATOM 672 C C . THR A 1 88 ? 10.209 1.789 -16.320 1.00 94.25 88 THR A C 1
ATOM 674 O O . THR A 1 88 ? 9.379 0.939 -16.631 1.00 94.25 88 THR A O 1
ATOM 677 N N . LEU A 1 89 ? 9.953 2.782 -15.476 1.00 95.12 89 LEU A N 1
ATOM 678 C CA . LEU A 1 89 ? 8.625 3.115 -14.975 1.00 95.12 89 LEU A CA 1
ATOM 679 C C . LEU A 1 89 ? 8.203 4.459 -15.573 1.00 95.12 89 LEU A C 1
ATOM 681 O O . LEU A 1 89 ? 8.950 5.439 -15.493 1.00 95.12 89 LEU A O 1
ATOM 685 N N . ARG A 1 90 ? 7.017 4.488 -16.189 1.00 94.06 90 ARG A N 1
ATOM 686 C CA . ARG A 1 90 ? 6.433 5.684 -16.807 1.00 94.06 90 ARG A CA 1
ATOM 687 C C . ARG A 1 90 ? 5.002 5.867 -16.342 1.00 94.06 90 ARG A C 1
ATOM 689 O O . ARG A 1 90 ? 4.187 4.980 -16.552 1.00 94.06 90 ARG A O 1
ATOM 696 N N . CYS A 1 91 ? 4.682 7.027 -15.785 1.00 92.38 91 CYS A N 1
ATOM 697 C CA . CYS A 1 91 ? 3.338 7.304 -15.282 1.00 92.38 91 CYS A CA 1
ATOM 698 C C . CYS A 1 91 ? 2.977 8.791 -15.387 1.00 92.38 91 CYS A C 1
ATOM 700 O O . CYS A 1 91 ? 3.831 9.657 -15.588 1.00 92.38 91 CYS A O 1
ATOM 702 N N . GLN A 1 92 ? 1.682 9.093 -15.272 1.00 90.69 92 GLN A N 1
ATOM 703 C CA . GLN A 1 92 ? 1.182 10.473 -15.297 1.00 90.69 92 GLN A CA 1
ATOM 704 C C . GLN A 1 92 ? 1.432 11.212 -13.978 1.00 90.69 92 GLN A C 1
ATOM 706 O O . GLN A 1 92 ? 1.597 12.429 -13.978 1.00 90.69 92 GLN A O 1
ATOM 711 N N . ASP A 1 93 ? 1.442 10.489 -12.859 1.00 91.50 93 ASP A N 1
ATOM 712 C CA . ASP A 1 93 ? 1.595 11.068 -11.530 1.00 91.50 93 ASP A CA 1
ATOM 713 C C . ASP A 1 93 ? 3.067 11.154 -11.129 1.00 91.50 93 ASP A C 1
ATOM 715 O O . ASP A 1 93 ? 3.705 10.141 -10.840 1.00 91.50 93 ASP A O 1
ATOM 719 N N . GLU A 1 94 ? 3.590 12.376 -11.042 1.00 93.00 94 GLU A N 1
ATOM 720 C CA . GLU A 1 94 ? 4.960 12.642 -10.584 1.00 93.00 94 GLU A CA 1
ATOM 721 C C . GLU A 1 94 ? 5.237 12.085 -9.183 1.00 93.00 94 GLU A C 1
ATOM 723 O O . GLU A 1 94 ? 6.333 11.597 -8.924 1.00 93.00 94 GLU A O 1
ATOM 728 N N . ALA A 1 95 ? 4.224 12.070 -8.310 1.00 93.50 95 ALA A N 1
ATOM 729 C CA . ALA A 1 95 ? 4.333 11.553 -6.947 1.00 93.50 95 ALA A CA 1
ATOM 730 C C . ALA A 1 95 ? 4.805 10.087 -6.893 1.00 93.50 95 ALA A C 1
ATOM 732 O O . ALA A 1 95 ? 5.474 9.700 -5.937 1.00 93.50 95 ALA A O 1
ATOM 733 N N . ILE A 1 96 ? 4.491 9.280 -7.915 1.00 95.50 96 ILE A N 1
ATOM 734 C CA . ILE A 1 96 ? 4.955 7.888 -8.014 1.00 95.50 96 ILE A CA 1
ATOM 735 C C . ILE A 1 96 ? 6.457 7.869 -8.295 1.00 95.50 96 ILE A C 1
ATOM 737 O O . ILE A 1 96 ? 7.210 7.185 -7.605 1.00 95.50 96 ILE A O 1
ATOM 741 N N . ILE A 1 97 ? 6.910 8.665 -9.268 1.00 95.50 97 ILE A N 1
ATOM 742 C CA . ILE A 1 97 ? 8.329 8.785 -9.623 1.00 95.50 97 ILE A CA 1
ATOM 743 C C . ILE A 1 97 ? 9.137 9.345 -8.455 1.00 95.50 97 ILE A C 1
ATOM 745 O O . ILE A 1 97 ? 10.210 8.832 -8.148 1.00 95.50 97 ILE A O 1
ATOM 749 N N . GLU A 1 98 ? 8.613 10.361 -7.770 1.00 94.50 98 GLU A N 1
ATOM 750 C CA . GLU A 1 98 ? 9.220 10.912 -6.563 1.00 94.50 98 GLU A CA 1
ATOM 751 C C . GLU A 1 98 ? 9.379 9.867 -5.468 1.00 94.50 98 GLU A C 1
ATOM 753 O O . GLU A 1 98 ? 10.427 9.805 -4.823 1.00 94.50 98 GLU A O 1
ATOM 758 N N . ARG A 1 99 ? 8.352 9.034 -5.278 1.00 95.38 99 ARG A N 1
ATOM 759 C CA . ARG A 1 99 ? 8.354 8.003 -4.248 1.00 95.38 99 ARG A CA 1
ATOM 760 C C . ARG A 1 99 ? 9.324 6.872 -4.565 1.00 95.38 99 ARG A C 1
ATOM 762 O O . ARG A 1 99 ? 10.107 6.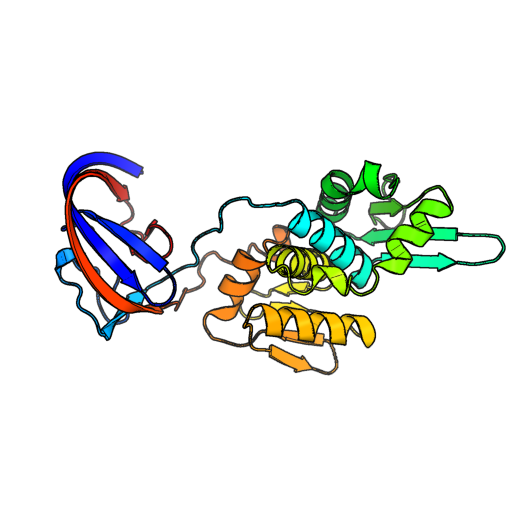504 -3.695 1.00 95.38 99 ARG A O 1
ATOM 769 N N . VAL A 1 100 ? 9.305 6.360 -5.795 1.00 95.88 100 VAL A N 1
ATOM 770 C CA . VAL A 1 100 ? 10.235 5.313 -6.246 1.00 95.88 100 VAL A CA 1
ATOM 771 C C . VAL A 1 100 ? 11.678 5.803 -6.165 1.00 95.88 100 VAL A C 1
ATOM 773 O O . VAL A 1 100 ? 12.544 5.092 -5.670 1.00 95.88 100 VAL A O 1
ATOM 776 N N . ASP A 1 101 ? 11.940 7.038 -6.582 1.00 94.69 101 ASP A N 1
ATOM 777 C CA . ASP A 1 101 ? 13.270 7.628 -6.486 1.00 94.69 101 ASP A CA 1
ATOM 778 C C . ASP A 1 101 ? 13.752 7.766 -5.036 1.00 94.69 101 ASP A C 1
ATOM 780 O O . ASP A 1 101 ? 14.899 7.449 -4.739 1.00 94.69 101 ASP A O 1
ATOM 784 N N . ALA A 1 102 ? 12.878 8.193 -4.121 1.00 94.56 102 ALA A N 1
ATOM 785 C CA . ALA A 1 102 ? 13.217 8.303 -2.704 1.00 94.56 102 ALA A CA 1
ATOM 786 C C . ALA A 1 102 ? 13.476 6.942 -2.035 1.00 94.56 102 ALA A C 1
ATOM 788 O O . ALA A 1 102 ? 14.185 6.881 -1.033 1.00 94.56 102 ALA A O 1
ATOM 789 N N . PHE A 1 103 ? 12.875 5.868 -2.549 1.00 94.69 103 PHE A N 1
ATOM 790 C CA . PHE A 1 103 ? 12.965 4.531 -1.962 1.00 94.69 103 PHE A CA 1
ATOM 791 C C . PHE A 1 103 ? 14.100 3.691 -2.537 1.00 94.69 103 PHE A C 1
ATOM 793 O O . PHE A 1 103 ? 14.742 2.975 -1.783 1.00 94.69 103 PHE A O 1
ATOM 800 N N . ALA A 1 104 ? 14.357 3.800 -3.838 1.00 91.25 104 ALA A N 1
ATOM 801 C CA . ALA A 1 104 ? 15.097 2.785 -4.584 1.00 91.25 104 ALA A CA 1
ATOM 802 C C . ALA A 1 104 ? 16.167 3.347 -5.530 1.00 91.25 104 ALA A C 1
ATOM 804 O O . ALA A 1 104 ? 16.760 2.577 -6.289 1.00 91.25 104 ALA A O 1
ATOM 805 N N . ARG A 1 105 ? 16.426 4.669 -5.525 1.00 88.38 105 ARG A N 1
ATOM 806 C CA . ARG A 1 105 ? 17.417 5.281 -6.430 1.00 88.38 105 ARG A CA 1
ATOM 807 C C . ARG A 1 105 ? 18.758 4.559 -6.384 1.00 88.38 105 ARG A C 1
ATOM 809 O O . ARG A 1 105 ? 19.242 4.148 -7.432 1.00 88.38 105 ARG A O 1
ATOM 816 N N . ASP A 1 106 ? 19.347 4.436 -5.202 1.00 87.69 106 ASP A N 1
ATOM 817 C CA . ASP A 1 106 ? 20.714 3.926 -5.071 1.00 87.69 106 ASP A CA 1
ATOM 818 C C . ASP A 1 106 ? 20.768 2.395 -5.150 1.00 87.69 106 ASP A C 1
ATOM 820 O O . ASP A 1 106 ? 21.714 1.839 -5.700 1.00 87.69 106 ASP A O 1
ATOM 824 N N . GLU A 1 107 ? 19.732 1.714 -4.658 1.00 88.00 107 GLU A N 1
ATOM 825 C CA . GLU A 1 107 ? 19.645 0.250 -4.638 1.00 88.00 107 GLU A CA 1
ATOM 826 C C . GLU A 1 107 ? 19.517 -0.351 -6.042 1.00 88.00 107 GLU A C 1
ATOM 828 O O . GLU A 1 107 ? 20.224 -1.297 -6.390 1.00 88.00 107 GLU A O 1
ATOM 833 N N . TYR A 1 108 ? 18.664 0.247 -6.875 1.00 86.94 108 TYR A N 1
ATOM 834 C CA . TYR A 1 108 ? 18.407 -0.206 -8.243 1.00 86.94 108 TYR A CA 1
ATOM 835 C C . TYR A 1 108 ? 19.062 0.696 -9.297 1.00 86.94 108 TYR A C 1
ATOM 837 O O . TYR A 1 108 ? 18.768 0.568 -10.484 1.00 86.94 108 TYR A O 1
ATOM 845 N N . GLY A 1 109 ? 19.914 1.641 -8.880 1.00 88.19 109 GLY A N 1
ATOM 846 C CA . GLY A 1 109 ? 20.588 2.616 -9.747 1.00 88.19 109 GLY A CA 1
ATOM 847 C C . GLY A 1 109 ? 19.654 3.351 -10.714 1.00 88.19 109 GLY A C 1
ATOM 848 O O . GLY A 1 109 ? 19.944 3.573 -11.896 1.00 88.19 109 GLY A O 1
ATOM 849 N N . LEU A 1 110 ? 18.485 3.717 -10.200 1.00 91.25 110 LEU A N 1
ATOM 850 C CA . LEU A 1 110 ? 17.449 4.391 -10.956 1.00 91.25 110 LEU A CA 1
ATOM 851 C C . LEU A 1 110 ? 17.822 5.852 -11.208 1.00 91.25 110 LEU A C 1
ATOM 853 O O . LEU A 1 110 ? 18.297 6.574 -10.337 1.00 91.25 110 LEU A O 1
ATOM 857 N N . GLN A 1 111 ? 17.546 6.330 -12.415 1.00 92.06 111 GLN A N 1
ATOM 858 C CA . GLN A 1 111 ? 17.716 7.725 -12.783 1.00 92.06 111 GLN A CA 1
ATOM 859 C C . GLN A 1 111 ? 16.412 8.297 -13.303 1.00 92.06 111 GLN A C 1
ATOM 861 O O . GLN A 1 111 ? 15.879 7.828 -14.317 1.00 92.06 111 GLN A O 1
ATOM 866 N N . ARG A 1 112 ? 15.940 9.368 -12.655 1.00 92.56 112 ARG A N 1
ATOM 867 C CA . ARG A 1 112 ? 14.830 10.159 -13.185 1.00 92.56 112 ARG A CA 1
ATOM 868 C C . ARG A 1 112 ? 15.203 10.698 -14.556 1.00 92.56 112 ARG A C 1
ATOM 870 O O . ARG A 1 112 ? 16.306 11.213 -14.768 1.00 92.56 112 ARG A O 1
ATOM 877 N N . LYS A 1 113 ? 14.268 10.595 -15.484 1.00 86.94 113 LYS A N 1
ATOM 878 C CA . LYS A 1 113 ? 14.295 11.324 -16.743 1.00 86.94 113 LYS A CA 1
ATOM 879 C C . LYS A 1 113 ? 13.251 12.431 -16.643 1.00 86.94 113 LYS A C 1
ATOM 881 O O . LYS A 1 113 ? 12.270 12.317 -15.911 1.00 86.94 113 LYS A O 1
ATOM 886 N N . GLY A 1 114 ? 13.532 13.556 -17.296 1.00 76.25 114 GLY A N 1
ATOM 887 C CA . GLY A 1 114 ? 12.597 14.676 -17.322 1.00 76.25 114 GLY A CA 1
ATOM 888 C C . GLY A 1 114 ? 11.253 14.262 -17.922 1.00 76.25 114 GLY A C 1
ATOM 889 O O . GLY A 1 114 ? 11.117 13.182 -18.496 1.00 76.25 114 GLY A O 1
ATOM 890 N N . ARG A 1 115 ? 10.262 15.145 -17.807 1.00 78.88 115 ARG A N 1
ATOM 891 C CA . ARG A 1 115 ? 8.938 14.922 -18.386 1.00 78.88 115 ARG A CA 1
ATOM 892 C C . ARG A 1 115 ? 9.045 14.720 -19.901 1.00 78.88 115 ARG A C 1
ATOM 894 O O . ARG A 1 115 ? 9.613 15.559 -20.600 1.00 78.88 115 ARG A O 1
ATOM 901 N N . GLU A 1 116 ? 8.505 13.613 -20.398 1.00 78.25 116 GLU A N 1
ATOM 902 C CA . GLU A 1 116 ? 8.449 13.321 -21.829 1.00 78.25 116 GLU A CA 1
ATOM 903 C C . GLU A 1 116 ? 7.447 14.251 -22.543 1.00 78.25 116 GLU A C 1
ATOM 905 O O . GLU A 1 116 ? 6.548 14.833 -21.930 1.00 78.25 116 GLU A O 1
ATOM 910 N N . PHE A 1 117 ? 7.549 14.360 -23.873 1.00 71.06 117 PHE A N 1
ATOM 911 C CA . PHE A 1 117 ? 6.629 15.167 -24.694 1.00 71.06 117 PHE A CA 1
ATOM 912 C C . PHE A 1 117 ? 5.154 14.737 -24.588 1.00 71.06 117 PHE A C 1
ATOM 914 O O . PHE A 1 117 ? 4.261 15.548 -24.811 1.00 71.06 117 PHE A O 1
ATOM 921 N N . ASN A 1 118 ? 4.890 13.478 -24.233 1.00 80.00 118 ASN A N 1
ATOM 922 C CA . ASN A 1 118 ? 3.545 12.938 -23.994 1.00 80.00 118 ASN A CA 1
ATOM 923 C C . ASN A 1 118 ? 2.985 13.298 -22.599 1.00 80.00 118 ASN A C 1
ATOM 925 O O . ASN A 1 118 ? 1.871 12.901 -22.263 1.00 80.00 118 ASN A O 1
ATOM 929 N N . GLY A 1 119 ? 3.750 14.031 -21.785 1.00 85.31 119 GLY A N 1
ATOM 930 C CA . GLY A 1 119 ? 3.364 14.460 -20.449 1.00 85.31 119 GLY A CA 1
ATOM 931 C C . GLY A 1 119 ? 3.639 13.451 -19.332 1.00 85.31 119 GLY A C 1
ATOM 932 O O . GLY A 1 119 ? 3.334 13.793 -18.189 1.00 85.31 119 GLY A O 1
ATOM 933 N N . LEU A 1 120 ? 4.210 12.277 -19.631 1.00 90.69 120 LEU A N 1
ATOM 934 C CA . LEU A 1 120 ? 4.583 11.254 -18.649 1.00 90.69 120 LEU A CA 1
ATOM 935 C C . LEU A 1 120 ? 5.899 11.598 -17.944 1.00 90.69 120 LEU A C 1
ATOM 937 O O . LEU A 1 120 ? 6.812 12.184 -18.532 1.00 90.69 120 LEU A O 1
ATOM 941 N N . HIS A 1 121 ? 6.000 11.194 -16.684 1.00 93.19 121 HIS A N 1
ATOM 942 C CA . HIS A 1 121 ? 7.237 11.215 -15.913 1.00 93.19 121 HIS A CA 1
ATOM 943 C C . HIS A 1 121 ? 7.910 9.842 -16.024 1.00 93.19 121 HIS A C 1
ATOM 945 O O . HIS A 1 121 ? 7.223 8.820 -16.032 1.00 93.19 121 HIS A O 1
ATOM 951 N N . GLU A 1 122 ? 9.241 9.812 -16.122 1.00 94.25 122 GLU A N 1
ATOM 952 C CA . GLU A 1 122 ? 10.014 8.577 -16.299 1.00 94.25 122 GLU A CA 1
ATOM 953 C C . GLU A 1 122 ? 11.095 8.434 -15.223 1.00 94.25 122 GLU A C 1
ATOM 955 O O . GLU A 1 122 ? 11.808 9.380 -14.885 1.00 94.25 122 GLU A O 1
ATOM 960 N N . ILE A 1 123 ? 11.281 7.204 -14.751 1.00 94.31 123 ILE A N 1
ATOM 961 C CA . ILE A 1 123 ? 12.480 6.772 -14.038 1.00 94.31 123 ILE A CA 1
ATOM 962 C C . ILE A 1 123 ? 12.945 5.437 -14.610 1.00 94.31 123 ILE A C 1
ATOM 964 O O . ILE A 1 123 ? 12.125 4.577 -14.935 1.00 94.31 123 ILE A O 1
ATOM 968 N N . ARG A 1 124 ? 14.258 5.261 -14.784 1.00 93.62 124 ARG A N 1
ATOM 969 C CA . ARG A 1 124 ? 14.800 4.027 -15.363 1.00 93.62 124 ARG A CA 1
ATOM 970 C C . ARG A 1 124 ? 16.173 3.652 -14.846 1.00 93.62 124 ARG A C 1
ATOM 972 O O . ARG A 1 124 ? 16.935 4.529 -14.448 1.00 93.62 124 ARG A O 1
ATOM 979 N N . THR A 1 125 ? 16.513 2.376 -14.960 1.00 91.88 125 THR A N 1
ATOM 980 C CA . THR A 1 125 ? 17.881 1.888 -14.746 1.00 91.88 125 THR A CA 1
ATOM 981 C C . THR A 1 125 ? 18.817 2.350 -15.862 1.00 91.88 125 THR A C 1
ATOM 983 O O . THR A 1 125 ? 18.380 2.730 -16.961 1.00 91.88 125 THR A O 1
ATOM 986 N N . THR A 1 126 ? 20.124 2.342 -15.589 1.00 79.00 126 THR A N 1
ATOM 987 C CA . THR A 1 126 ? 21.131 2.794 -16.564 1.00 79.00 126 THR A CA 1
ATOM 988 C C . THR A 1 126 ? 22.199 1.770 -16.898 1.00 79.00 126 THR A C 1
ATOM 990 O O . THR A 1 126 ? 22.812 1.886 -17.962 1.00 79.00 126 THR A O 1
ATOM 993 N N . ILE A 1 127 ? 22.375 0.738 -16.072 1.00 84.25 127 ILE A N 1
ATOM 994 C CA . ILE A 1 127 ? 23.299 -0.363 -16.354 1.00 84.25 127 ILE A CA 1
ATOM 995 C C . ILE A 1 127 ? 22.611 -1.726 -16.275 1.00 84.25 127 ILE A C 1
ATOM 997 O O . ILE A 1 127 ? 21.532 -1.896 -15.720 1.00 84.25 127 ILE A O 1
ATOM 1001 N N . TRP A 1 128 ? 23.261 -2.732 -16.858 1.00 82.38 128 TRP A N 1
ATOM 1002 C CA . TRP A 1 128 ? 22.674 -4.058 -17.054 1.00 82.38 128 TRP A CA 1
ATOM 1003 C C . TRP A 1 128 ? 22.384 -4.787 -15.743 1.00 82.38 128 TRP A C 1
ATOM 1005 O O . TRP A 1 128 ? 21.315 -5.370 -15.607 1.00 82.38 128 TRP A O 1
ATOM 1015 N N . LYS A 1 129 ? 23.311 -4.718 -14.781 1.00 85.56 129 LYS A N 1
ATOM 1016 C CA . LYS A 1 129 ? 23.181 -5.399 -13.487 1.00 85.56 129 LYS A CA 1
ATOM 1017 C C . LYS A 1 129 ? 21.938 -4.937 -12.714 1.00 85.56 129 LYS A C 1
ATOM 1019 O O . LYS A 1 129 ? 21.278 -5.751 -12.091 1.00 85.56 129 LYS A O 1
ATOM 1024 N N . GLU A 1 130 ? 21.596 -3.654 -12.803 1.00 88.06 130 GLU A N 1
ATOM 1025 C CA 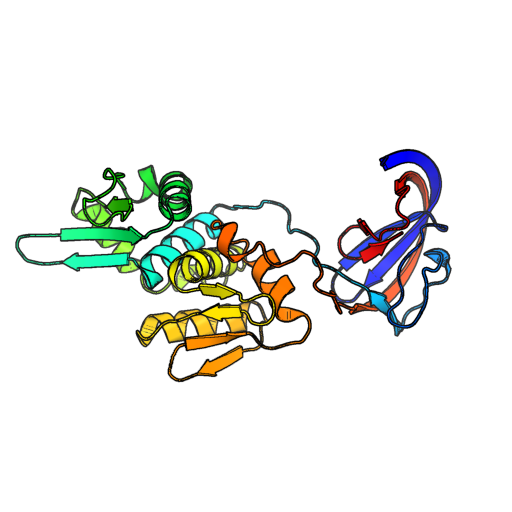. GLU A 1 130 ? 20.407 -3.069 -12.163 1.00 88.06 130 GLU A CA 1
ATOM 1026 C C . GLU A 1 130 ? 19.097 -3.601 -12.757 1.00 88.06 130 GLU A C 1
ATOM 1028 O O . GLU A 1 130 ? 18.115 -3.790 -12.047 1.00 88.06 130 GLU A O 1
ATOM 1033 N N . VAL A 1 131 ? 19.077 -3.861 -14.070 1.00 88.00 131 VAL A N 1
ATOM 1034 C CA . VAL A 1 131 ? 17.911 -4.452 -14.745 1.00 88.00 131 VAL A CA 1
ATOM 1035 C C . VAL A 1 131 ? 17.671 -5.871 -14.247 1.00 88.00 131 VAL A C 1
ATOM 1037 O O . VAL A 1 131 ? 16.524 -6.273 -14.094 1.00 88.00 131 VAL A O 1
ATOM 1040 N N . ASP A 1 132 ? 18.743 -6.634 -14.027 1.00 88.81 132 ASP A N 1
ATOM 1041 C CA . ASP A 1 132 ? 18.634 -8.005 -13.538 1.00 88.81 132 ASP A CA 1
ATOM 1042 C C . ASP A 1 132 ? 18.073 -8.037 -12.104 1.00 88.81 132 ASP A C 1
ATOM 1044 O O . ASP A 1 132 ? 17.166 -8.825 -11.861 1.00 88.81 132 ASP A O 1
ATOM 1048 N N . LEU A 1 133 ? 18.465 -7.098 -11.229 1.00 89.44 133 LEU A N 1
ATOM 1049 C CA . LEU A 1 133 ? 17.896 -6.968 -9.876 1.00 89.44 133 LEU A CA 1
ATOM 1050 C C . LEU A 1 133 ? 16.371 -6.760 -9.883 1.00 89.44 133 LEU A C 1
ATOM 1052 O O . LEU A 1 133 ? 15.658 -7.441 -9.154 1.00 89.44 133 LEU A O 1
ATOM 1056 N N . LEU A 1 134 ? 15.854 -5.849 -10.717 1.00 89.62 134 LEU A N 1
ATOM 1057 C CA . LEU A 1 134 ? 14.402 -5.619 -10.808 1.00 89.62 134 LEU A CA 1
ATOM 1058 C C . LEU A 1 134 ? 13.654 -6.786 -11.464 1.00 89.62 134 LEU A C 1
ATOM 1060 O O . LEU A 1 134 ? 12.514 -7.061 -11.108 1.00 89.62 134 LEU A O 1
ATOM 1064 N N . ASP A 1 135 ? 14.261 -7.462 -12.437 1.00 91.00 135 ASP A N 1
ATOM 1065 C CA . ASP A 1 135 ? 13.630 -8.599 -13.117 1.00 91.00 135 ASP A CA 1
ATOM 1066 C C . ASP A 1 135 ? 13.488 -9.817 -12.194 1.00 91.00 135 ASP A C 1
ATOM 1068 O O . ASP A 1 135 ? 12.494 -10.529 -12.278 1.00 91.00 135 ASP A O 1
ATOM 1072 N N . GLU A 1 136 ? 14.451 -10.032 -11.292 1.00 90.62 136 GLU A N 1
ATOM 1073 C CA . GLU A 1 136 ? 14.444 -11.140 -10.326 1.00 90.62 136 GLU A CA 1
ATOM 1074 C C . GLU A 1 136 ? 13.287 -11.054 -9.319 1.00 90.62 136 GLU A C 1
ATOM 1076 O O . GLU A 1 136 ? 12.800 -12.082 -8.850 1.00 90.62 136 GLU A O 1
ATOM 1081 N N . VAL A 1 137 ? 12.819 -9.840 -9.018 1.00 89.94 137 VAL A N 1
ATOM 1082 C CA . VAL A 1 137 ? 11.784 -9.579 -8.004 1.00 89.94 137 VAL A CA 1
ATOM 1083 C C . VAL A 1 137 ? 10.394 -9.317 -8.592 1.00 89.94 137 VAL A C 1
ATOM 1085 O O . VAL A 1 137 ? 9.437 -9.101 -7.845 1.00 89.94 137 VAL A O 1
ATOM 1088 N N . LEU A 1 138 ? 10.251 -9.311 -9.922 1.00 90.94 138 LEU A N 1
ATOM 1089 C CA . LEU A 1 138 ? 8.969 -9.106 -10.597 1.00 90.94 138 LEU A CA 1
ATOM 1090 C C . LEU A 1 138 ? 8.312 -10.446 -10.975 1.00 90.94 138 LEU A C 1
ATOM 1092 O O . LEU A 1 138 ? 8.978 -11.360 -11.453 1.00 90.94 138 LEU A O 1
ATOM 1096 N N . PRO A 1 139 ? 6.979 -10.576 -10.823 1.00 90.25 139 PRO A N 1
ATOM 1097 C CA . PRO A 1 139 ? 6.019 -9.541 -10.415 1.00 90.25 139 PRO A CA 1
ATOM 1098 C C . PRO A 1 139 ? 5.969 -9.282 -8.898 1.00 90.25 139 PRO A C 1
ATOM 1100 O O . PRO A 1 139 ? 5.391 -8.281 -8.479 1.00 90.25 139 PRO A O 1
ATOM 1103 N N . ILE A 1 140 ? 6.517 -10.185 -8.088 1.00 93.62 140 ILE A N 1
ATOM 1104 C CA . ILE A 1 140 ? 6.569 -10.113 -6.627 1.00 93.62 140 ILE A CA 1
ATOM 1105 C C . ILE A 1 140 ? 7.776 -10.918 -6.142 1.00 93.62 140 ILE A C 1
ATOM 1107 O O . ILE A 1 140 ? 8.052 -11.982 -6.699 1.00 93.62 140 ILE A O 1
ATOM 1111 N N . ASP A 1 141 ? 8.454 -10.447 -5.095 1.00 93.06 141 ASP A N 1
ATOM 1112 C CA . ASP A 1 141 ? 9.532 -11.204 -4.462 1.00 93.06 141 ASP A CA 1
ATOM 1113 C C . ASP A 1 141 ? 8.934 -12.295 -3.549 1.00 93.06 141 ASP A C 1
ATOM 1115 O O . ASP A 1 141 ? 8.291 -11.975 -2.540 1.00 93.06 141 ASP A O 1
ATOM 1119 N N . PRO A 1 142 ? 9.110 -13.592 -3.871 1.00 89.25 142 PRO A N 1
ATOM 1120 C CA . PRO A 1 142 ? 8.559 -14.673 -3.065 1.00 89.25 142 PRO A CA 1
ATOM 1121 C C . PRO A 1 142 ? 9.200 -14.776 -1.674 1.00 89.25 142 PRO A C 1
ATOM 1123 O O . PRO A 1 142 ? 8.567 -15.330 -0.779 1.00 89.25 142 PRO A O 1
ATOM 1126 N N . ALA A 1 143 ? 10.416 -14.260 -1.468 1.00 91.56 143 ALA A N 1
ATOM 1127 C CA . ALA A 1 143 ? 11.085 -14.288 -0.169 1.00 91.56 143 ALA A CA 1
ATOM 1128 C C . ALA A 1 143 ? 10.486 -13.277 0.822 1.00 91.56 143 ALA A C 1
ATOM 1130 O O . ALA A 1 143 ? 10.599 -13.464 2.033 1.00 91.56 143 ALA A O 1
ATOM 1131 N N . LEU A 1 144 ? 9.825 -12.232 0.316 1.00 92.75 144 LEU A N 1
ATOM 1132 C CA . LEU A 1 144 ? 9.276 -11.136 1.119 1.00 92.75 144 LEU A CA 1
ATOM 1133 C C . LEU A 1 144 ? 7.751 -11.205 1.283 1.00 92.75 144 LEU A C 1
ATOM 1135 O O . LEU A 1 144 ? 7.164 -10.397 1.996 1.00 92.75 144 LEU A O 1
ATOM 1139 N N . VAL A 1 145 ? 7.083 -12.190 0.674 1.00 92.19 145 VAL A N 1
ATOM 1140 C CA . VAL A 1 145 ? 5.612 -12.296 0.689 1.00 92.19 145 VAL A CA 1
ATOM 1141 C C . VAL A 1 145 ? 5.011 -12.593 2.070 1.00 92.19 145 VAL A C 1
ATOM 1143 O O . VAL A 1 145 ? 3.810 -12.417 2.279 1.00 92.19 145 VAL A O 1
ATOM 1146 N N . ASP A 1 146 ? 5.829 -13.049 3.019 1.00 93.06 146 ASP A N 1
ATOM 1147 C CA . ASP A 1 146 ? 5.419 -13.247 4.411 1.00 93.06 146 ASP A CA 1
ATOM 1148 C C . ASP A 1 146 ? 5.584 -12.003 5.288 1.00 93.06 146 ASP A C 1
ATOM 1150 O O . ASP A 1 146 ? 5.015 -11.953 6.383 1.00 93.06 146 ASP A O 1
ATOM 1154 N N . ASP A 1 147 ? 6.289 -10.982 4.797 1.00 94.19 147 ASP A N 1
ATOM 1155 C CA . ASP A 1 147 ? 6.396 -9.687 5.453 1.00 94.19 147 ASP A CA 1
ATOM 1156 C C . ASP A 1 147 ? 5.172 -8.822 5.106 1.00 94.19 147 ASP A C 1
ATOM 1158 O O . ASP A 1 147 ? 4.924 -8.448 3.955 1.00 94.19 147 ASP A O 1
ATOM 1162 N N . LEU A 1 148 ? 4.365 -8.499 6.120 1.00 92.31 148 LEU A N 1
ATOM 1163 C CA . LEU A 1 148 ? 3.131 -7.736 5.928 1.00 92.31 148 LEU A CA 1
ATOM 1164 C C . LEU A 1 148 ? 3.385 -6.287 5.499 1.00 92.31 148 LEU A C 1
ATOM 1166 O O . LEU A 1 148 ? 2.529 -5.705 4.830 1.00 92.31 148 LEU A O 1
ATOM 1170 N N . ASP A 1 149 ? 4.521 -5.697 5.860 1.00 93.12 149 ASP A N 1
ATOM 1171 C CA . ASP A 1 149 ? 4.871 -4.348 5.425 1.00 93.12 149 ASP A CA 1
ATOM 1172 C C . ASP A 1 149 ? 5.276 -4.338 3.956 1.00 93.12 149 ASP A C 1
ATOM 1174 O O . ASP A 1 149 ? 4.806 -3.472 3.214 1.00 93.12 149 ASP A O 1
ATOM 1178 N N . TYR A 1 150 ? 6.023 -5.351 3.507 1.00 95.75 150 TYR A N 1
ATOM 1179 C CA . TYR A 1 150 ? 6.267 -5.572 2.080 1.00 95.75 150 TYR A CA 1
ATOM 1180 C C . TYR A 1 150 ? 4.955 -5.719 1.304 1.00 95.75 150 TYR A C 1
ATOM 1182 O O . TYR A 1 150 ? 4.734 -5.031 0.304 1.00 95.75 150 TYR A O 1
ATOM 1190 N N . CYS A 1 151 ? 4.030 -6.543 1.809 1.00 95.62 151 CYS A N 1
ATOM 1191 C CA . CYS A 1 151 ? 2.706 -6.722 1.209 1.00 95.62 151 CYS A CA 1
ATOM 1192 C C . CYS A 1 151 ? 1.944 -5.391 1.076 1.00 95.62 151 CYS A C 1
ATOM 1194 O O . CYS A 1 151 ? 1.346 -5.112 0.033 1.00 95.62 151 CYS A O 1
ATOM 1196 N N . ARG A 1 152 ? 1.956 -4.559 2.129 1.00 94.75 152 ARG A N 1
ATOM 1197 C CA . ARG A 1 152 ? 1.318 -3.231 2.136 1.00 94.75 152 ARG A CA 1
ATOM 1198 C C . ARG A 1 152 ? 1.953 -2.308 1.103 1.00 94.75 152 ARG A C 1
ATOM 1200 O O . ARG A 1 152 ? 1.221 -1.708 0.317 1.00 94.75 152 ARG A O 1
ATOM 1207 N N . GLY A 1 153 ? 3.284 -2.252 1.074 1.00 95.88 153 GLY A N 1
ATOM 1208 C CA . GLY A 1 153 ? 4.045 -1.470 0.107 1.00 95.88 153 GLY A CA 1
ATOM 1209 C C . GLY A 1 153 ? 3.692 -1.856 -1.323 1.00 95.88 153 GLY A C 1
ATOM 1210 O O . GLY A 1 153 ? 3.278 -1.003 -2.107 1.00 95.88 153 GLY A O 1
ATOM 1211 N N . TRP A 1 154 ? 3.755 -3.151 -1.642 1.00 97.62 154 TRP A N 1
ATOM 1212 C CA . TRP A 1 154 ? 3.465 -3.664 -2.983 1.00 97.62 154 TRP A CA 1
ATOM 1213 C C . TRP A 1 154 ? 2.064 -3.292 -3.449 1.00 97.62 154 TRP A C 1
ATOM 1215 O O . TRP A 1 154 ? 1.883 -2.785 -4.559 1.00 97.62 154 TRP A O 1
ATOM 1225 N N . LEU A 1 155 ? 1.062 -3.448 -2.583 1.00 96.88 155 LEU A N 1
ATOM 1226 C CA . LEU A 1 155 ? -0.299 -3.035 -2.914 1.00 96.88 155 LEU A CA 1
ATOM 1227 C C . LEU A 1 155 ? -0.430 -1.520 -3.094 1.00 96.88 155 LEU A C 1
ATOM 1229 O O . LEU A 1 155 ? -1.217 -1.100 -3.938 1.00 96.88 155 LEU A O 1
ATOM 1233 N N . ALA A 1 156 ? 0.319 -0.697 -2.356 1.00 95.88 156 ALA A N 1
ATOM 1234 C CA . ALA A 1 156 ? 0.316 0.749 -2.564 1.00 95.88 156 ALA A CA 1
ATOM 1235 C C . ALA A 1 156 ? 0.925 1.157 -3.906 1.00 95.88 156 ALA A C 1
ATOM 1237 O O . ALA A 1 156 ? 0.315 1.963 -4.605 1.00 95.88 156 ALA A O 1
ATOM 1238 N N . GLY A 1 157 ? 2.066 0.584 -4.299 1.00 97.12 157 GLY A N 1
ATOM 1239 C CA . GLY A 1 157 ? 2.673 0.854 -5.607 1.00 97.12 157 GLY A CA 1
ATOM 1240 C C . GLY A 1 157 ? 1.772 0.415 -6.768 1.00 97.12 157 GLY A C 1
ATOM 1241 O O . GLY A 1 157 ? 1.567 1.159 -7.730 1.00 97.12 157 GLY A O 1
ATOM 1242 N N . MET A 1 158 ? 1.148 -0.761 -6.637 1.00 97.62 158 MET A N 1
ATOM 1243 C CA . MET A 1 158 ? 0.155 -1.266 -7.593 1.00 97.62 158 MET A CA 1
ATOM 1244 C C . MET A 1 158 ? -1.123 -0.407 -7.607 1.00 97.62 158 MET A C 1
ATOM 1246 O O . MET A 1 158 ? -1.732 -0.204 -8.653 1.00 97.62 158 MET A O 1
ATOM 1250 N N . PHE A 1 159 ? -1.556 0.133 -6.463 1.00 96.62 159 PHE A N 1
ATOM 1251 C CA . PHE A 1 159 ? -2.709 1.037 -6.412 1.00 96.62 159 PHE A CA 1
ATOM 1252 C C . PHE A 1 159 ? -2.395 2.401 -7.046 1.00 96.62 159 PHE A C 1
ATOM 1254 O O . PHE A 1 159 ? -3.213 2.981 -7.764 1.00 96.62 159 PHE A O 1
ATOM 1261 N N . ASP A 1 160 ? -1.207 2.935 -6.800 1.00 96.06 160 ASP A N 1
ATOM 1262 C CA . ASP A 1 160 ? -0.800 4.219 -7.356 1.00 96.06 160 ASP A CA 1
ATOM 1263 C C . ASP A 1 160 ? -0.699 4.188 -8.881 1.00 96.06 160 ASP A C 1
ATOM 1265 O O . ASP A 1 160 ? -1.054 5.177 -9.518 1.00 96.06 160 ASP A O 1
ATOM 1269 N N . THR A 1 161 ? -0.348 3.048 -9.470 1.00 95.88 161 THR A N 1
ATOM 1270 C CA . THR A 1 161 ? -0.332 2.836 -10.926 1.00 95.88 161 THR A CA 1
ATOM 1271 C C . THR A 1 161 ? -1.724 2.442 -11.440 1.00 95.88 161 THR A C 1
ATOM 1273 O O . THR A 1 161 ? -2.449 3.281 -11.984 1.00 95.88 161 THR A O 1
ATOM 1276 N N . ASP A 1 162 ? -2.196 1.243 -11.101 1.00 95.56 162 ASP A N 1
ATOM 1277 C CA . ASP A 1 162 ? -3.408 0.626 -11.669 1.00 95.56 162 ASP A CA 1
ATOM 1278 C C . ASP A 1 162 ? -4.669 0.758 -10.801 1.00 95.56 162 ASP A C 1
ATOM 1280 O O . ASP A 1 162 ? -5.772 0.338 -11.174 1.00 95.56 162 ASP A O 1
ATOM 1284 N N . GLY A 1 163 ? -4.532 1.312 -9.602 1.00 94.75 163 GLY A N 1
ATOM 1285 C CA . GLY A 1 163 ? -5.625 1.474 -8.654 1.00 94.75 163 GLY A CA 1
ATOM 1286 C C . GLY A 1 163 ? -6.527 2.666 -8.948 1.00 94.75 163 GLY A C 1
ATOM 1287 O O . GLY A 1 163 ? -6.113 3.711 -9.458 1.00 94.75 163 GLY A O 1
ATOM 1288 N N . SER A 1 164 ? -7.787 2.520 -8.559 1.00 91.62 164 SER A N 1
ATOM 1289 C CA . SER A 1 164 ? -8.784 3.584 -8.539 1.00 91.62 164 SER A CA 1
ATOM 1290 C C . SER A 1 164 ? -9.665 3.472 -7.302 1.00 91.62 164 SER A C 1
ATOM 1292 O O . SER A 1 164 ? -9.925 2.380 -6.784 1.00 91.62 164 SER A O 1
ATOM 1294 N N . PHE A 1 165 ? -10.131 4.629 -6.845 1.00 89.50 165 PHE A N 1
ATOM 1295 C CA . PHE A 1 165 ? -11.113 4.750 -5.785 1.00 89.50 165 PHE A CA 1
ATOM 1296 C C . PHE A 1 165 ? -12.088 5.874 -6.135 1.00 89.50 165 PHE A C 1
ATOM 1298 O O . PHE A 1 165 ? -11.695 7.025 -6.305 1.00 89.50 165 PHE A O 1
ATOM 1305 N N . ASP A 1 166 ? -13.365 5.525 -6.265 1.00 83.75 166 ASP A N 1
ATOM 1306 C CA . ASP A 1 166 ? -14.453 6.444 -6.635 1.00 83.75 166 ASP A CA 1
ATOM 1307 C C . ASP A 1 166 ? -15.200 7.010 -5.411 1.00 83.75 166 ASP A C 1
ATOM 1309 O O . ASP A 1 166 ? -16.268 7.599 -5.544 1.00 83.75 166 ASP A O 1
ATOM 1313 N N . GLY A 1 167 ? -14.660 6.812 -4.201 1.00 77.75 167 GLY A N 1
ATOM 1314 C CA . GLY A 1 167 ? -15.347 7.089 -2.934 1.00 77.75 167 GLY A CA 1
ATOM 1315 C C . GLY A 1 167 ? -16.124 5.884 -2.394 1.00 77.75 167 GLY A C 1
ATOM 1316 O O . GLY A 1 167 ? -16.303 5.729 -1.186 1.00 77.75 167 GLY A O 1
ATOM 1317 N N . HIS A 1 168 ? -16.525 4.949 -3.251 1.00 77.31 168 HIS A N 1
ATOM 1318 C CA . HIS A 1 168 ? -17.298 3.782 -2.842 1.00 77.31 168 HIS A CA 1
ATOM 1319 C C . HIS A 1 168 ? -16.501 2.485 -2.895 1.00 77.31 168 HIS A C 1
ATOM 1321 O O . HIS A 1 168 ? -16.626 1.662 -1.986 1.00 77.31 168 HIS A O 1
ATOM 1327 N N . THR A 1 169 ? -15.664 2.340 -3.913 1.00 85.56 169 THR A N 1
ATOM 1328 C CA . THR A 1 169 ? -15.079 1.080 -4.348 1.00 85.56 169 THR A CA 1
ATOM 1329 C C . THR A 1 169 ? -13.589 1.233 -4.590 1.00 85.56 169 THR A C 1
ATOM 1331 O O . THR A 1 169 ? -13.179 2.094 -5.360 1.00 85.56 169 THR A O 1
ATOM 1334 N N . VAL A 1 170 ? -12.782 0.350 -3.999 1.00 91.69 170 VAL A N 1
ATOM 1335 C CA . VAL A 1 170 ? -11.365 0.209 -4.356 1.00 91.69 170 VAL A CA 1
ATOM 1336 C C . VAL A 1 170 ? -11.227 -0.874 -5.420 1.00 91.69 170 VAL A C 1
ATOM 1338 O O . VAL A 1 170 ? -11.650 -2.016 -5.209 1.00 91.69 170 VAL A O 1
ATOM 1341 N N . ARG A 1 171 ? -10.642 -0.515 -6.566 1.00 94.06 171 ARG A N 1
ATOM 1342 C CA . ARG A 1 171 ? -10.388 -1.429 -7.684 1.00 94.06 171 ARG A CA 1
ATOM 1343 C C . ARG A 1 171 ? -8.954 -1.294 -8.174 1.00 94.06 171 ARG A C 1
ATOM 1345 O O . ARG A 1 171 ? -8.461 -0.184 -8.322 1.00 94.06 171 ARG A O 1
ATOM 1352 N N . PHE A 1 172 ? -8.345 -2.425 -8.500 1.00 95.75 172 PHE A N 1
ATOM 1353 C CA . PHE A 1 172 ? -7.077 -2.528 -9.212 1.00 95.75 172 PHE A CA 1
ATOM 1354 C C . PHE A 1 172 ? -7.351 -2.982 -10.645 1.00 95.75 172 PHE A C 1
ATOM 1356 O O . PHE A 1 172 ? -7.930 -4.052 -10.854 1.00 95.75 172 PHE A O 1
ATOM 1363 N N . THR A 1 173 ? -6.971 -2.172 -11.626 1.00 95.06 173 THR A N 1
ATOM 1364 C CA . THR A 1 173 ? -7.249 -2.398 -13.050 1.00 95.06 173 THR A CA 1
ATOM 1365 C C . THR A 1 173 ? -6.039 -3.047 -13.704 1.00 95.06 173 THR A C 1
ATOM 1367 O O . THR A 1 173 ? -5.208 -2.372 -14.290 1.00 95.06 173 THR A O 1
ATOM 1370 N N . GLN A 1 174 ? -5.928 -4.368 -13.586 1.00 93.81 174 GLN A N 1
ATOM 1371 C CA . GLN A 1 174 ? -4.770 -5.112 -14.077 1.00 93.81 174 GLN A CA 1
ATOM 1372 C C . GLN A 1 174 ? -5.219 -6.304 -14.926 1.00 93.81 174 GLN A C 1
ATOM 1374 O O . GLN A 1 174 ? -6.091 -7.083 -14.525 1.00 93.81 174 GLN A O 1
ATOM 1379 N N . THR A 1 175 ? -4.629 -6.451 -16.111 1.00 91.00 175 THR A N 1
ATOM 1380 C CA . THR A 1 175 ? -4.977 -7.480 -17.105 1.00 91.00 175 THR A CA 1
ATOM 1381 C C . THR A 1 175 ? -3.930 -8.584 -17.205 1.00 91.00 175 THR A C 1
ATOM 1383 O O . THR A 1 175 ? -4.274 -9.711 -17.562 1.00 91.00 175 THR A O 1
ATOM 1386 N N . LYS A 1 176 ? -2.673 -8.302 -16.849 1.00 92.81 176 LYS A N 1
ATOM 1387 C CA . LYS A 1 176 ? -1.571 -9.262 -16.904 1.00 92.81 176 LYS A CA 1
ATOM 1388 C C . LYS A 1 176 ? -1.781 -10.371 -15.847 1.00 92.81 176 LYS A C 1
ATOM 1390 O O . LYS A 1 176 ? -1.932 -10.057 -14.661 1.00 92.81 176 LYS A O 1
ATOM 1395 N N . PRO A 1 177 ? -1.816 -11.664 -16.233 1.00 93.38 177 PRO A N 1
ATOM 1396 C CA . PRO A 1 177 ? -2.184 -12.755 -15.324 1.00 93.38 177 PRO A CA 1
ATOM 1397 C C . PRO A 1 177 ? -1.304 -12.880 -14.074 1.00 93.38 177 PRO A C 1
ATOM 1399 O O . PRO A 1 177 ? -1.830 -13.096 -12.982 1.00 93.38 177 PRO A O 1
ATOM 1402 N N . GLU A 1 178 ? 0.009 -12.699 -14.214 1.00 93.94 178 GLU A N 1
ATOM 1403 C CA . GLU A 1 178 ? 0.957 -12.882 -13.108 1.00 93.94 178 GLU A CA 1
ATOM 1404 C C . GLU A 1 178 ? 0.811 -11.789 -12.039 1.00 93.94 178 GLU A C 1
ATOM 1406 O O . GLU A 1 178 ? 0.731 -12.080 -10.846 1.00 93.94 178 GLU A O 1
ATOM 1411 N N . GLN A 1 179 ? 0.635 -10.533 -12.457 1.00 95.12 179 GLN A N 1
ATOM 1412 C CA . GLN A 1 179 ? 0.342 -9.408 -11.569 1.00 95.12 179 GLN A CA 1
ATOM 1413 C C . GLN A 1 179 ? -0.999 -9.600 -10.856 1.00 95.12 179 GLN A C 1
ATOM 1415 O O . GLN A 1 179 ? -1.114 -9.332 -9.662 1.00 95.12 179 GLN A O 1
ATOM 1420 N N . ARG A 1 180 ? -2.021 -10.110 -11.561 1.00 95.44 180 ARG A N 1
ATOM 1421 C CA . ARG A 1 180 ? -3.317 -10.431 -10.943 1.00 95.44 180 ARG A CA 1
ATOM 1422 C C . ARG A 1 180 ? -3.184 -11.528 -9.895 1.00 95.44 180 ARG A C 1
ATOM 1424 O O . ARG A 1 180 ? -3.894 -11.487 -8.895 1.00 95.44 180 ARG A O 1
ATOM 1431 N N . LYS A 1 181 ? -2.324 -12.525 -10.110 1.00 95.56 181 LYS A N 1
ATOM 1432 C CA . LYS A 1 181 ? -2.076 -13.596 -9.138 1.00 95.56 181 LYS A CA 1
ATOM 1433 C C . LYS A 1 181 ? -1.362 -13.062 -7.891 1.00 95.56 181 LYS A C 1
ATOM 1435 O O . LYS A 1 181 ? -1.826 -13.336 -6.788 1.00 95.56 181 LYS A O 1
ATOM 1440 N N . ALA A 1 182 ? -0.321 -12.245 -8.065 1.00 96.44 182 ALA A N 1
ATOM 1441 C CA . ALA A 1 182 ? 0.373 -11.576 -6.961 1.00 96.44 182 ALA A CA 1
ATOM 1442 C C . ALA A 1 182 ? -0.580 -10.685 -6.144 1.00 96.44 182 ALA A C 1
ATOM 1444 O O . ALA A 1 182 ? -0.652 -10.792 -4.922 1.00 96.44 182 ALA A O 1
ATOM 1445 N N . LEU A 1 183 ? -1.405 -9.884 -6.824 1.00 96.25 183 LEU A N 1
ATOM 1446 C CA . LEU A 1 183 ? -2.405 -9.027 -6.189 1.00 96.25 183 LEU A CA 1
ATOM 1447 C C . LEU A 1 183 ? -3.407 -9.827 -5.335 1.00 96.25 183 LEU A C 1
ATOM 1449 O O . LEU A 1 183 ? -3.698 -9.443 -4.205 1.00 96.25 183 LEU A O 1
ATOM 1453 N N . GLN A 1 184 ? -3.909 -10.954 -5.847 1.00 96.31 184 GLN A N 1
ATOM 1454 C CA . GLN A 1 184 ? -4.801 -11.857 -5.105 1.00 96.31 184 GLN A CA 1
ATOM 1455 C C . GLN A 1 184 ? -4.132 -12.429 -3.856 1.00 96.31 184 GLN A C 1
ATOM 1457 O O . GLN A 1 184 ? -4.726 -12.409 -2.778 1.00 96.31 184 GLN A O 1
ATOM 1462 N N . GLN A 1 185 ? -2.895 -12.908 -4.000 1.00 96.12 185 GLN A N 1
ATOM 1463 C CA . GLN A 1 185 ? -2.112 -13.468 -2.903 1.00 96.12 185 GLN A CA 1
ATOM 1464 C C . GLN A 1 185 ? -1.912 -12.441 -1.784 1.00 96.12 185 GLN A C 1
ATOM 1466 O O . GLN A 1 185 ? -2.171 -12.745 -0.622 1.00 96.12 185 GLN A O 1
ATOM 1471 N N . LEU A 1 186 ? -1.520 -11.217 -2.134 1.00 95.94 186 LEU A N 1
ATOM 1472 C CA . LEU A 1 186 ? -1.248 -10.152 -1.171 1.00 95.94 186 LEU A CA 1
ATOM 1473 C C . LEU A 1 186 ? -2.509 -9.622 -0.484 1.00 95.94 186 LEU A C 1
ATOM 1475 O O . LEU A 1 186 ? -2.500 -9.397 0.727 1.00 95.94 186 LEU A O 1
ATOM 1479 N N . LEU A 1 187 ? -3.616 -9.478 -1.220 1.00 94.50 187 LEU A N 1
ATOM 1480 C CA . LEU A 1 187 ? -4.905 -9.120 -0.623 1.00 94.50 187 LEU A CA 1
ATOM 1481 C C . LEU A 1 187 ? -5.357 -10.184 0.385 1.00 94.50 187 LEU A C 1
ATOM 1483 O O . LEU A 1 187 ? -5.718 -9.838 1.509 1.00 94.50 187 LEU A O 1
ATOM 1487 N N . SER A 1 188 ? -5.270 -11.469 0.023 1.00 93.12 188 SER A N 1
ATOM 1488 C CA . SER A 1 188 ? -5.570 -12.574 0.939 1.00 93.12 188 SER A CA 1
ATOM 1489 C C . SER A 1 188 ? -4.635 -12.587 2.151 1.00 93.12 188 SER A C 1
ATOM 1491 O O . SER A 1 188 ? -5.101 -12.805 3.268 1.00 93.12 188 SER A O 1
ATOM 1493 N N . ARG A 1 189 ? -3.338 -12.307 1.963 1.00 91.19 189 ARG A N 1
ATOM 1494 C CA . ARG A 1 189 ? -2.340 -12.291 3.045 1.00 91.19 189 ARG A CA 1
ATOM 1495 C C . ARG A 1 189 ? -2.625 -11.225 4.101 1.00 91.19 189 ARG A C 1
ATOM 1497 O O . ARG A 1 189 ? -2.402 -11.474 5.283 1.00 91.19 189 ARG A O 1
ATOM 1504 N N . LEU A 1 190 ? -3.143 -10.072 3.678 1.00 88.69 190 LEU A N 1
ATOM 1505 C CA . LEU A 1 190 ? -3.568 -8.981 4.560 1.00 88.69 190 LEU A CA 1
ATOM 1506 C C . LEU A 1 190 ? -5.013 -9.130 5.069 1.00 88.69 190 LEU A C 1
ATOM 1508 O O . LEU A 1 190 ? -5.510 -8.239 5.756 1.00 88.69 190 LEU A O 1
ATOM 1512 N N . GLY A 1 191 ? -5.695 -10.233 4.744 1.00 87.81 191 GLY A N 1
ATOM 1513 C CA . GLY A 1 191 ? -7.059 -10.504 5.201 1.00 87.81 191 GLY A CA 1
ATOM 1514 C C . GLY A 1 191 ? -8.137 -9.674 4.498 1.00 87.81 191 GLY A C 1
ATOM 1515 O O . GLY A 1 191 ? -9.232 -9.508 5.033 1.00 87.81 191 GLY A O 1
ATOM 1516 N N . PHE A 1 192 ? -7.854 -9.133 3.310 1.00 89.06 192 PHE A N 1
ATOM 1517 C CA . PHE A 1 192 ? -8.838 -8.389 2.530 1.00 89.06 192 PHE A CA 1
ATOM 1518 C C . PHE A 1 192 ? -9.649 -9.314 1.625 1.00 89.06 192 PHE A C 1
ATOM 1520 O O . PHE A 1 192 ? -9.110 -10.061 0.810 1.00 89.06 192 PHE A O 1
ATOM 1527 N N . GLU A 1 193 ? -10.971 -9.203 1.713 1.00 90.31 193 GLU A N 1
ATOM 1528 C CA . GLU A 1 193 ? -11.881 -9.858 0.779 1.00 90.31 193 GLU A CA 1
ATOM 1529 C C . GLU A 1 193 ? -11.906 -9.127 -0.569 1.00 90.31 193 GLU A C 1
ATOM 1531 O O . GLU A 1 193 ? -11.913 -7.895 -0.631 1.00 90.31 193 GLU A O 1
ATOM 1536 N N . TYR A 1 194 ? -11.994 -9.873 -1.670 1.00 94.12 194 TYR A N 1
ATOM 1537 C CA . TYR A 1 194 ? -12.068 -9.306 -3.016 1.00 94.12 194 TYR A CA 1
ATOM 1538 C C . TYR A 1 194 ? -12.906 -10.161 -3.973 1.00 94.12 194 TYR A C 1
ATOM 1540 O O . TYR A 1 194 ? -13.239 -11.311 -3.697 1.00 94.12 194 TYR A O 1
ATOM 1548 N N . VAL A 1 195 ? -13.261 -9.573 -5.117 1.00 95.44 195 VAL A N 1
ATOM 1549 C CA . VAL A 1 195 ? -13.839 -10.248 -6.286 1.00 95.44 195 VAL A CA 1
ATOM 1550 C C . VAL A 1 195 ? -12.946 -10.005 -7.488 1.00 95.44 195 VAL A C 1
ATOM 1552 O O . VAL A 1 195 ? -12.520 -8.879 -7.750 1.00 95.44 195 VAL A O 1
ATOM 1555 N N . VAL A 1 196 ? -12.706 -11.074 -8.237 1.00 96.00 196 VAL A N 1
ATOM 1556 C CA . VAL A 1 196 ? -12.019 -11.035 -9.524 1.00 96.00 196 VAL A CA 1
ATOM 1557 C C . VAL A 1 196 ? -13.038 -10.691 -10.612 1.00 96.00 196 VAL A C 1
ATOM 1559 O O . VAL A 1 196 ? -14.039 -11.382 -10.780 1.00 96.00 196 VAL A O 1
ATOM 1562 N N . GLU A 1 197 ? -12.785 -9.617 -11.352 1.00 94.12 197 GLU A N 1
ATOM 1563 C CA . GLU A 1 197 ? -13.611 -9.123 -12.461 1.00 94.12 197 GLU A CA 1
ATOM 1564 C C . GLU A 1 197 ? -12.808 -9.205 -13.774 1.00 94.12 197 GLU A C 1
ATOM 1566 O O . GLU A 1 197 ? -11.575 -9.183 -13.730 1.00 94.12 197 GLU A O 1
ATOM 1571 N N . PRO A 1 198 ? -13.434 -9.248 -14.965 1.00 91.06 198 PRO A N 1
ATOM 1572 C CA . PRO A 1 198 ? -12.686 -9.288 -16.227 1.00 91.06 198 PRO A CA 1
ATOM 1573 C C . PRO A 1 198 ? -11.647 -8.160 -16.349 1.00 91.06 198 PRO A C 1
ATOM 1575 O O . PRO A 1 198 ? -10.498 -8.407 -16.701 1.00 91.06 198 PRO A O 1
ATOM 1578 N N . GLY A 1 199 ? -12.020 -6.939 -15.951 1.00 88.19 199 GLY A N 1
ATOM 1579 C CA . GLY A 1 199 ? -11.151 -5.759 -16.011 1.00 88.19 199 GLY A CA 1
ATOM 1580 C C . GLY A 1 199 ? -10.197 -5.567 -14.828 1.00 88.19 199 GLY A C 1
ATOM 1581 O O . GLY A 1 199 ? -9.407 -4.631 -14.854 1.00 88.19 199 GLY A O 1
ATOM 1582 N N . GLY A 1 200 ? -10.253 -6.400 -13.782 1.00 93.69 200 GLY A N 1
ATOM 1583 C CA . GLY A 1 200 ? -9.411 -6.180 -12.605 1.00 93.69 200 GLY A CA 1
ATOM 1584 C C . GLY A 1 200 ? -9.852 -6.923 -11.351 1.00 93.69 200 GLY A C 1
ATOM 1585 O O . GLY A 1 200 ? -10.510 -7.958 -11.418 1.00 93.69 200 GLY A O 1
ATOM 1586 N N . ILE A 1 201 ? -9.482 -6.389 -10.193 1.00 95.69 201 ILE A N 1
ATOM 1587 C CA . ILE A 1 201 ? -9.840 -6.939 -8.883 1.00 95.69 201 ILE A CA 1
ATOM 1588 C C . ILE A 1 201 ? -10.461 -5.837 -8.041 1.00 95.69 201 ILE A C 1
ATOM 1590 O O . ILE A 1 201 ? -9.897 -4.751 -7.908 1.00 95.69 201 ILE A O 1
ATOM 1594 N N . ARG A 1 202 ? -11.629 -6.119 -7.469 1.00 94.56 202 ARG A N 1
ATOM 1595 C CA . ARG A 1 202 ? -12.366 -5.190 -6.616 1.00 94.56 202 ARG A CA 1
ATOM 1596 C C . ARG A 1 202 ? -12.366 -5.677 -5.175 1.00 94.56 202 ARG A C 1
ATOM 1598 O O . ARG A 1 202 ? -12.789 -6.798 -4.906 1.00 94.56 202 ARG A O 1
ATOM 1605 N N . VAL A 1 203 ? -11.951 -4.817 -4.252 1.00 92.25 203 VAL A N 1
ATOM 1606 C CA . VAL A 1 203 ? -11.969 -5.104 -2.810 1.00 92.25 203 VAL A CA 1
ATOM 1607 C C . VAL A 1 203 ? -13.416 -5.043 -2.294 1.00 92.25 203 VAL A C 1
ATOM 1609 O O . VAL A 1 203 ? -14.190 -4.168 -2.692 1.00 92.25 203 VAL A O 1
ATOM 1612 N N . ARG A 1 204 ? -13.813 -5.991 -1.433 1.00 85.88 204 ARG A N 1
ATOM 1613 C CA . ARG A 1 204 ? -15.164 -6.120 -0.851 1.00 85.88 204 ARG A CA 1
ATOM 1614 C C . ARG A 1 204 ? -15.177 -5.851 0.645 1.00 85.88 204 ARG A C 1
ATOM 1616 O O . ARG A 1 204 ? -14.165 -6.031 1.307 1.00 85.88 204 ARG A O 1
ATOM 1623 N N . GLY A 1 205 ? -16.341 -5.461 1.167 1.00 69.62 205 GLY A N 1
ATOM 1624 C CA . GLY A 1 205 ? -16.601 -5.250 2.594 1.00 69.62 205 GLY A CA 1
ATOM 1625 C C . GLY A 1 205 ? -16.975 -3.799 2.905 1.00 69.62 205 GLY A C 1
ATOM 1626 O O . GLY A 1 205 ? -16.381 -2.869 2.370 1.00 69.62 205 GLY A O 1
ATOM 1627 N N . ALA A 1 206 ? -17.961 -3.584 3.782 1.00 52.97 206 ALA A N 1
ATOM 1628 C CA . ALA A 1 206 ? -18.476 -2.240 4.091 1.00 52.97 206 ALA A CA 1
ATOM 1629 C C . ALA A 1 206 ? -17.397 -1.291 4.655 1.00 52.97 206 ALA A C 1
ATOM 1631 O O . ALA A 1 206 ? -17.453 -0.081 4.442 1.00 52.97 206 ALA A O 1
ATOM 1632 N N . ASN A 1 207 ? -16.382 -1.863 5.311 1.00 58.31 207 ASN A N 1
ATOM 1633 C CA . ASN A 1 207 ? -15.277 -1.135 5.935 1.00 58.31 207 ASN A CA 1
ATOM 1634 C C . ASN A 1 207 ? -13.935 -1.359 5.233 1.00 58.31 207 ASN A C 1
ATOM 1636 O O . ASN A 1 207 ? -12.954 -0.707 5.571 1.00 58.31 207 ASN A O 1
ATOM 1640 N N . SER A 1 208 ? -13.867 -2.251 4.244 1.00 65.38 208 SER A N 1
ATOM 1641 C CA . SER A 1 208 ? -12.592 -2.651 3.647 1.00 65.38 208 SER A CA 1
ATOM 1642 C C . SER A 1 208 ? -11.947 -1.555 2.811 1.00 65.38 208 SER A C 1
ATOM 1644 O O . SER A 1 208 ? -10.736 -1.526 2.718 1.00 65.38 208 SER A O 1
ATOM 1646 N N . ARG A 1 209 ? -12.714 -0.620 2.242 1.00 75.25 209 ARG A N 1
ATOM 1647 C CA . ARG A 1 209 ? -12.178 0.450 1.381 1.00 75.25 209 ARG A CA 1
ATOM 1648 C C . ARG A 1 209 ? -11.243 1.415 2.116 1.00 75.25 209 ARG A C 1
ATOM 1650 O O . ARG A 1 209 ? -10.132 1.648 1.661 1.00 75.25 209 ARG A O 1
ATOM 1657 N N . LEU A 1 210 ? -11.657 1.930 3.276 1.00 74.81 210 LEU A N 1
ATOM 1658 C CA . LEU A 1 210 ? -10.791 2.774 4.102 1.00 74.81 210 LEU A CA 1
ATOM 1659 C C . LEU A 1 210 ? -9.720 1.920 4.771 1.00 74.81 210 LEU A C 1
ATOM 1661 O O . LEU A 1 210 ? -8.569 2.328 4.812 1.00 74.81 210 LEU A O 1
ATOM 1665 N N . ARG A 1 211 ? -10.068 0.694 5.192 1.00 76.62 211 ARG A N 1
ATOM 1666 C CA . ARG A 1 211 ? -9.092 -0.258 5.742 1.00 76.62 211 ARG A CA 1
ATOM 1667 C C . ARG A 1 211 ? -7.951 -0.543 4.788 1.00 76.62 211 ARG A C 1
ATOM 1669 O O . ARG A 1 211 ? -6.805 -0.457 5.206 1.00 76.62 211 ARG A O 1
ATOM 1676 N N . VAL A 1 212 ? -8.242 -0.805 3.521 1.00 85.12 212 VAL A N 1
ATOM 1677 C CA . VAL A 1 212 ? -7.219 -1.104 2.527 1.00 85.12 212 VAL A CA 1
ATOM 1678 C C . VAL A 1 212 ? -6.378 0.138 2.260 1.00 85.12 212 VAL A C 1
ATOM 1680 O O . VAL A 1 212 ? -5.164 0.051 2.350 1.00 85.12 212 VAL A O 1
ATOM 1683 N N . LEU A 1 213 ? -6.981 1.311 2.039 1.00 86.06 213 LEU A N 1
ATOM 1684 C CA . LEU A 1 213 ? -6.227 2.522 1.700 1.00 86.06 213 LEU A CA 1
ATOM 1685 C C . LEU A 1 213 ? -5.393 3.049 2.877 1.00 86.06 213 LEU A C 1
ATOM 1687 O O . LEU A 1 213 ? -4.268 3.499 2.668 1.00 86.06 213 LEU A O 1
ATOM 1691 N N . SER A 1 214 ? -5.891 2.951 4.112 1.00 79.81 214 SER A N 1
ATOM 1692 C CA . SER A 1 214 ? -5.125 3.293 5.318 1.00 79.81 214 SER A CA 1
ATOM 1693 C C . SER A 1 214 ? -4.042 2.265 5.646 1.00 79.81 214 SER A C 1
ATOM 1695 O O . SER A 1 214 ? -3.020 2.643 6.217 1.00 79.81 214 SER A O 1
ATOM 1697 N N . ALA A 1 215 ? -4.253 0.989 5.304 1.00 83.31 215 ALA A N 1
ATOM 1698 C CA . ALA A 1 215 ? -3.264 -0.065 5.511 1.00 83.31 215 ALA A CA 1
ATOM 1699 C C . ALA A 1 215 ? -2.142 -0.018 4.470 1.00 83.31 215 ALA A C 1
ATOM 1701 O O . ALA A 1 215 ? -0.981 -0.156 4.841 1.00 83.31 215 ALA A O 1
ATOM 1702 N N . ILE A 1 216 ? -2.476 0.169 3.188 1.00 89.69 216 ILE A N 1
ATOM 1703 C CA . ILE A 1 216 ? -1.486 0.156 2.104 1.00 89.69 216 ILE A CA 1
ATOM 1704 C C . ILE A 1 216 ? -0.811 1.514 1.932 1.00 89.69 216 ILE A C 1
ATOM 1706 O O . ILE A 1 216 ? 0.344 1.528 1.569 1.00 89.69 216 ILE A O 1
ATOM 1710 N N . ARG A 1 217 ? -1.475 2.639 2.242 1.00 87.31 217 ARG A N 1
ATOM 1711 C CA . ARG A 1 217 ? -0.903 4.006 2.240 1.00 87.31 217 ARG A CA 1
ATOM 1712 C C . ARG A 1 217 ? -0.321 4.469 0.888 1.00 87.31 217 ARG A C 1
ATOM 1714 O O . ARG A 1 217 ? 0.856 4.828 0.806 1.00 87.31 217 ARG A O 1
ATOM 1721 N N . PRO A 1 218 ? -1.144 4.549 -0.174 1.00 91.50 218 PRO A N 1
ATOM 1722 C CA . PRO A 1 218 ? -0.668 4.999 -1.478 1.00 91.50 218 PRO A CA 1
ATOM 1723 C C . PRO A 1 218 ? -0.145 6.445 -1.438 1.00 91.50 218 PRO A C 1
ATOM 1725 O O . PRO A 1 218 ? -0.611 7.272 -0.648 1.00 91.50 218 PRO A O 1
ATOM 1728 N N . ALA A 1 219 ? 0.818 6.770 -2.299 1.00 91.38 219 ALA A N 1
ATOM 1729 C CA . ALA A 1 219 ? 1.436 8.090 -2.374 1.00 91.38 219 ALA A CA 1
ATOM 1730 C C . ALA A 1 219 ? 0.585 9.097 -3.165 1.00 91.38 219 ALA A C 1
ATOM 1732 O O . ALA A 1 219 ? 0.638 10.303 -2.895 1.00 91.38 219 ALA A O 1
ATOM 1733 N N . VAL A 1 220 ? -0.215 8.637 -4.134 1.00 90.56 220 VAL A N 1
ATOM 1734 C CA . VAL A 1 220 ? -0.975 9.517 -5.030 1.00 90.56 220 VAL A CA 1
ATOM 1735 C C . VAL A 1 220 ? -2.230 10.037 -4.328 1.00 90.56 220 VAL A C 1
ATOM 1737 O O . VAL A 1 220 ? -3.333 9.503 -4.456 1.00 90.56 220 VAL A O 1
ATOM 1740 N N . SER A 1 221 ? -2.078 11.156 -3.614 1.00 83.12 221 SER A N 1
ATOM 1741 C CA . SER A 1 221 ? -3.157 11.756 -2.812 1.00 83.12 221 SER A CA 1
ATOM 1742 C C . SER A 1 221 ? -4.455 11.986 -3.595 1.00 83.12 221 SER A C 1
ATOM 1744 O O . SER A 1 221 ? -5.539 11.792 -3.052 1.00 83.12 221 SER A O 1
ATOM 1746 N N . ARG A 1 222 ? -4.394 12.355 -4.884 1.00 84.38 222 ARG A N 1
ATOM 1747 C CA . ARG A 1 222 ? -5.604 12.597 -5.693 1.00 84.38 222 ARG A CA 1
ATOM 1748 C C . ARG A 1 222 ? -6.489 11.358 -5.864 1.00 84.38 222 ARG A C 1
ATOM 1750 O O . ARG A 1 222 ? -7.695 11.524 -5.997 1.00 84.38 222 ARG A O 1
ATOM 1757 N N . LYS A 1 223 ? -5.923 10.143 -5.816 1.00 83.69 223 LYS A N 1
ATOM 1758 C CA . LYS A 1 223 ? -6.683 8.881 -5.869 1.00 83.69 223 LYS A CA 1
ATOM 1759 C C . LYS A 1 223 ? -7.399 8.580 -4.545 1.00 83.69 223 LYS A C 1
ATOM 1761 O O . LYS A 1 223 ? -8.207 7.668 -4.481 1.00 83.69 223 LYS A O 1
ATOM 1766 N N . ILE A 1 224 ? -7.105 9.351 -3.499 1.00 75.88 224 ILE A N 1
ATOM 1767 C CA . ILE A 1 224 ? -7.499 9.105 -2.108 1.00 75.88 224 ILE A CA 1
ATOM 1768 C C . ILE A 1 224 ? -8.450 10.207 -1.581 1.00 75.88 224 ILE A C 1
ATOM 1770 O O . ILE A 1 224 ? -9.163 10.011 -0.604 1.00 75.88 224 ILE A O 1
ATOM 1774 N N . ARG A 1 225 ? -8.505 11.375 -2.238 1.00 61.50 225 ARG A N 1
ATOM 1775 C CA . ARG A 1 225 ? -9.159 12.616 -1.760 1.00 61.50 225 ARG A CA 1
ATOM 1776 C C . ARG A 1 225 ? -10.675 12.565 -1.518 1.00 61.50 225 ARG A C 1
ATOM 1778 O O . ARG A 1 225 ? -11.205 13.526 -0.968 1.00 61.50 225 ARG A O 1
ATOM 1785 N N . SER A 1 226 ? -11.389 11.507 -1.890 1.00 57.97 226 SER A N 1
ATOM 1786 C CA . SER A 1 226 ? -12.858 11.458 -1.796 1.00 57.97 226 SER A CA 1
ATOM 1787 C C . SER A 1 226 ? -13.414 11.163 -0.393 1.00 57.97 226 SER A C 1
ATOM 1789 O O . SER A 1 226 ? -14.607 10.929 -0.266 1.00 57.97 226 SER A O 1
ATOM 1791 N N . TYR A 1 227 ? -12.606 11.198 0.672 1.00 59.56 227 TYR A N 1
ATOM 1792 C CA . TYR A 1 227 ? -13.044 10.822 2.027 1.00 59.56 227 TYR A CA 1
ATOM 1793 C C . TYR A 1 227 ? -14.029 11.775 2.712 1.00 59.56 227 TYR A C 1
ATOM 1795 O O . TYR A 1 227 ? -14.796 11.332 3.570 1.00 59.56 227 TYR A O 1
ATOM 1803 N N . ALA A 1 228 ? -14.024 13.063 2.365 1.00 49.72 228 ALA A N 1
ATOM 1804 C CA . ALA A 1 228 ? -14.916 14.034 2.993 1.00 49.72 228 ALA A CA 1
ATOM 1805 C C . ALA A 1 228 ? -16.388 13.709 2.670 1.00 49.72 228 ALA A C 1
ATOM 1807 O O . ALA A 1 228 ? -16.766 13.612 1.506 1.00 49.72 228 ALA A O 1
ATOM 1808 N N . GLY A 1 229 ? -17.212 13.533 3.708 1.00 54.19 229 GLY A N 1
ATOM 1809 C CA . GLY A 1 229 ? -18.633 13.184 3.575 1.00 54.19 229 GLY A CA 1
ATOM 1810 C C . GLY A 1 229 ? -18.930 11.684 3.451 1.00 54.19 229 GLY A C 1
ATOM 1811 O O . GLY A 1 229 ? -20.094 11.306 3.323 1.00 54.19 229 GLY A O 1
ATOM 1812 N N . ILE A 1 230 ? -17.917 10.810 3.519 1.00 59.47 230 ILE A N 1
ATOM 1813 C CA . ILE A 1 230 ? -18.126 9.358 3.524 1.00 59.47 230 ILE A CA 1
ATOM 1814 C C . ILE A 1 230 ? -18.315 8.862 4.957 1.00 59.47 230 ILE A C 1
ATOM 1816 O O . ILE A 1 230 ? -17.413 8.935 5.787 1.00 59.47 230 ILE A O 1
ATOM 1820 N N . MET A 1 231 ? -19.474 8.260 5.221 1.00 60.06 231 MET A N 1
ATOM 1821 C CA . MET A 1 231 ? -19.742 7.580 6.486 1.00 60.06 231 MET A CA 1
ATOM 1822 C C . MET A 1 231 ? -18.810 6.369 6.664 1.00 60.06 231 MET A C 1
ATOM 1824 O O . MET A 1 231 ? -18.793 5.444 5.839 1.00 60.06 231 MET A O 1
ATOM 1828 N N . VAL A 1 232 ? -18.059 6.361 7.767 1.00 62.69 232 VAL A N 1
ATOM 1829 C CA . VAL A 1 232 ? -17.251 5.217 8.200 1.00 62.69 232 VAL A CA 1
ATOM 1830 C C . VAL A 1 232 ? -18.105 4.335 9.106 1.00 62.69 232 VAL A C 1
ATOM 1832 O O . VAL A 1 232 ? -18.538 4.753 10.175 1.00 62.69 232 VAL A O 1
ATOM 1835 N N . ASN A 1 233 ? -18.374 3.102 8.675 1.00 65.38 233 ASN A N 1
ATOM 1836 C CA . ASN A 1 233 ? -19.203 2.147 9.418 1.00 65.38 233 ASN A CA 1
ATOM 1837 C C . ASN A 1 233 ? -18.382 1.056 10.120 1.00 65.38 233 ASN A C 1
ATOM 1839 O O . ASN A 1 233 ? -18.904 -0.022 10.418 1.00 65.38 233 ASN A O 1
ATOM 1843 N N . GLY A 1 234 ? -17.103 1.339 10.388 1.00 72.62 234 GLY A N 1
ATOM 1844 C CA . GLY A 1 234 ? -16.216 0.467 11.152 1.00 72.62 234 GLY A CA 1
ATOM 1845 C C . GLY A 1 234 ? -16.788 0.210 12.534 1.00 72.62 234 GLY A C 1
ATOM 1846 O O . GLY A 1 234 ? -17.280 1.135 13.179 1.00 72.62 234 GLY A O 1
ATOM 1847 N N . SER A 1 235 ? -16.781 -1.045 12.971 1.00 80.81 235 SER A N 1
ATOM 1848 C CA . SER A 1 235 ? -17.007 -1.346 14.378 1.00 80.81 235 SER A CA 1
ATOM 1849 C C . SER A 1 235 ? -16.279 -2.606 14.787 1.00 80.81 235 SER A C 1
ATOM 1851 O O . SER A 1 235 ? -16.293 -3.578 14.030 1.00 80.81 235 SER A O 1
ATOM 1853 N N . ALA A 1 236 ? -15.728 -2.575 15.990 1.00 81.69 236 ALA A N 1
ATOM 1854 C CA . ALA A 1 236 ? -15.042 -3.690 16.616 1.00 81.69 236 ALA A CA 1
ATOM 1855 C C . ALA A 1 236 ? -15.810 -4.119 17.870 1.00 81.69 236 ALA A C 1
ATOM 1857 O O . ALA A 1 236 ? -16.387 -3.276 18.572 1.00 81.69 236 ALA A O 1
ATOM 1858 N N . GLU A 1 237 ? -15.851 -5.421 18.138 1.00 88.44 237 GLU A N 1
ATOM 1859 C CA . GLU A 1 237 ? -16.369 -5.939 19.404 1.00 88.44 237 GLU A CA 1
ATOM 1860 C C . GLU A 1 237 ? -15.377 -5.677 20.544 1.00 88.44 237 GLU A C 1
ATOM 1862 O O . GLU A 1 237 ? -14.171 -5.890 20.410 1.00 88.44 237 GLU A O 1
ATOM 1867 N N . VAL A 1 238 ? -15.890 -5.194 21.675 1.00 89.88 238 VAL A N 1
ATOM 1868 C CA . VAL A 1 238 ? -15.141 -5.024 22.919 1.00 89.88 238 VAL A CA 1
ATOM 1869 C C . VAL A 1 238 ? -14.917 -6.402 23.531 1.00 89.88 238 VAL A C 1
ATOM 1871 O O . VAL A 1 238 ? -15.864 -7.080 23.929 1.00 89.88 238 VAL A O 1
ATOM 1874 N N . VAL A 1 239 ? -13.652 -6.791 23.640 1.00 93.38 239 VAL A N 1
ATOM 1875 C CA . VAL A 1 239 ? -13.200 -8.051 24.237 1.00 93.38 239 VAL A CA 1
ATOM 1876 C C . VAL A 1 239 ? -13.105 -7.912 25.752 1.00 93.38 239 VAL A C 1
ATOM 1878 O O . VAL A 1 239 ? -13.542 -8.792 26.491 1.00 93.38 239 VAL A O 1
ATOM 1881 N N . SER A 1 240 ? -12.551 -6.799 26.236 1.00 92.19 240 SER A N 1
ATOM 1882 C CA . SER A 1 240 ? -12.405 -6.551 27.669 1.00 92.19 240 SER A CA 1
ATOM 1883 C C . SER A 1 240 ? -12.381 -5.057 27.995 1.00 92.19 240 SER A C 1
ATOM 1885 O O . SER A 1 240 ? -12.096 -4.215 27.142 1.00 92.19 240 SER A O 1
ATOM 1887 N N . VAL A 1 241 ? -12.726 -4.732 29.243 1.00 92.44 241 VAL A N 1
ATOM 1888 C CA . VAL A 1 241 ? -12.666 -3.375 29.796 1.00 92.44 241 VAL A CA 1
ATOM 1889 C C . VAL A 1 241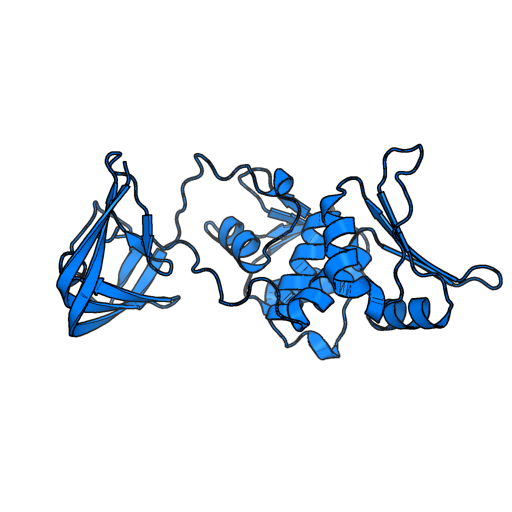 ? -12.036 -3.471 31.178 1.00 92.44 241 VAL A C 1
ATOM 1891 O O . VAL A 1 241 ? -12.562 -4.178 32.039 1.00 92.44 241 VAL A O 1
ATOM 1894 N N . ALA A 1 242 ? -10.910 -2.793 31.382 1.00 93.38 242 ALA A N 1
ATOM 1895 C CA . ALA A 1 242 ? -10.159 -2.829 32.632 1.00 93.38 242 ALA A CA 1
ATOM 1896 C C . ALA A 1 242 ? -9.971 -1.421 33.197 1.00 93.38 242 ALA A C 1
ATOM 1898 O O . ALA A 1 242 ? -9.498 -0.519 32.508 1.00 93.38 242 ALA A O 1
ATOM 1899 N N . GLU A 1 243 ? -10.290 -1.240 34.477 1.00 91.88 243 GLU A N 1
ATOM 1900 C CA . GLU A 1 243 ? -9.921 -0.021 35.191 1.00 91.88 243 GLU A CA 1
ATOM 1901 C C . GLU A 1 243 ? -8.400 0.046 35.353 1.00 91.88 243 GLU A C 1
ATOM 1903 O O . GLU A 1 243 ? -7.724 -0.940 35.672 1.00 91.88 243 GLU A O 1
ATOM 1908 N N . ARG A 1 244 ? -7.851 1.231 35.110 1.00 90.31 244 ARG A N 1
ATOM 1909 C CA . ARG A 1 244 ? -6.427 1.527 35.197 1.00 90.31 244 ARG A CA 1
ATOM 1910 C C . ARG A 1 244 ? -6.203 2.674 36.193 1.00 90.31 244 ARG A C 1
ATOM 1912 O O . ARG A 1 244 ? -7.107 3.478 36.431 1.00 90.31 244 ARG A O 1
ATOM 1919 N N . PRO A 1 245 ? -5.009 2.753 36.815 1.00 89.81 245 PRO A N 1
ATOM 1920 C CA . PRO A 1 245 ? -4.706 3.793 37.794 1.00 89.81 245 PRO A CA 1
ATOM 1921 C C . PRO A 1 245 ? -4.911 5.209 37.248 1.00 89.81 245 PRO A C 1
ATOM 1923 O O . PRO A 1 245 ? -4.928 5.432 36.037 1.00 89.81 245 PRO A O 1
ATOM 1926 N N . VAL A 1 246 ? -4.990 6.177 38.160 1.00 88.44 246 VAL A N 1
ATOM 1927 C CA . VAL A 1 246 ? -5.000 7.599 37.805 1.00 88.44 246 VAL A CA 1
ATOM 1928 C C . VAL A 1 246 ? -3.736 7.945 37.018 1.00 88.44 246 VAL A C 1
ATOM 1930 O O . VAL A 1 246 ? -2.622 7.662 37.469 1.00 88.44 246 VAL A O 1
ATOM 1933 N N . ARG A 1 247 ? -3.913 8.555 35.847 1.00 88.12 247 ARG A N 1
ATOM 1934 C CA . ARG A 1 247 ? -2.833 9.011 34.964 1.00 88.12 247 ARG A CA 1
ATOM 1935 C C . ARG A 1 247 ? -3.162 10.397 34.427 1.00 88.12 247 ARG A C 1
ATOM 1937 O O . ARG A 1 247 ? -4.313 10.829 34.467 1.00 88.12 247 ARG A O 1
ATOM 1944 N N . ASP A 1 248 ? -2.138 11.080 33.938 1.00 86.62 248 ASP A N 1
ATOM 1945 C CA . ASP A 1 248 ? -2.332 12.299 33.166 1.00 86.62 248 ASP A CA 1
ATOM 1946 C C . ASP A 1 248 ? -2.838 11.887 31.776 1.00 86.62 248 ASP A C 1
ATOM 1948 O O . ASP A 1 248 ? -2.222 11.068 31.091 1.00 86.62 248 ASP A O 1
ATOM 1952 N N . THR A 1 249 ? -4.008 12.396 31.406 1.00 83.44 249 THR A N 1
ATOM 1953 C CA . THR A 1 249 ? -4.671 12.163 30.118 1.00 83.44 249 THR A CA 1
ATOM 1954 C C . THR A 1 249 ? -4.880 13.497 29.422 1.00 83.44 249 THR A C 1
ATOM 1956 O O . THR A 1 249 ? -4.986 14.525 30.087 1.00 83.44 249 THR A O 1
ATOM 1959 N N . TYR A 1 250 ? -4.938 13.494 28.095 1.00 81.75 250 TYR A N 1
ATOM 1960 C CA . TYR A 1 250 ? -5.253 14.691 27.325 1.00 81.75 250 TYR A CA 1
ATOM 1961 C C . TYR A 1 250 ? -6.687 14.585 26.841 1.00 81.75 250 TYR A C 1
ATOM 1963 O O . TYR A 1 250 ? -7.017 13.661 26.100 1.00 81.75 250 TYR A O 1
ATOM 1971 N N . ASP A 1 251 ? -7.518 15.513 27.293 1.00 78.00 251 ASP A N 1
ATOM 1972 C CA . ASP A 1 251 ? -8.881 15.652 26.815 1.00 78.00 251 ASP A CA 1
ATOM 1973 C C . ASP A 1 251 ? -8.902 16.620 25.631 1.00 78.00 251 ASP A C 1
ATOM 1975 O O . ASP A 1 251 ? -8.225 17.655 25.657 1.00 78.00 251 ASP A O 1
ATOM 1979 N N . ILE A 1 252 ? -9.636 16.257 24.582 1.00 77.00 252 ILE A N 1
ATOM 1980 C CA . ILE A 1 252 ? -9.719 17.016 23.335 1.00 77.00 252 ILE A CA 1
ATOM 1981 C C . ILE A 1 252 ? -11.165 17.450 23.160 1.00 77.00 252 ILE A C 1
ATOM 1983 O O . ILE A 1 252 ? -12.040 16.631 22.899 1.00 77.00 252 ILE A O 1
ATOM 1987 N N . SER A 1 253 ? -11.406 18.754 23.253 1.00 72.00 253 SER A N 1
ATOM 1988 C CA . SER A 1 253 ? -12.715 19.344 22.982 1.00 72.00 253 SER A CA 1
ATOM 1989 C C . SER A 1 253 ? -12.713 20.025 21.616 1.00 72.00 253 SER A C 1
ATOM 1991 O O . SER A 1 253 ? -11.839 20.841 21.303 1.00 72.00 253 SER A O 1
ATOM 1993 N N . LEU A 1 254 ? -13.700 19.679 20.787 1.00 71.12 254 LEU A N 1
ATOM 1994 C CA . LEU A 1 254 ? -13.910 20.265 19.465 1.00 71.12 254 LEU A CA 1
ATOM 1995 C C . LEU A 1 254 ? -15.182 21.118 19.478 1.00 71.12 254 LEU A C 1
ATOM 1997 O O . LEU A 1 254 ? -16.272 20.597 19.701 1.00 71.12 254 LEU A O 1
ATOM 2001 N N . ASP A 1 255 ? -15.058 22.415 19.170 1.00 66.00 255 ASP A N 1
ATOM 2002 C CA . ASP A 1 255 ? -16.198 23.355 19.127 1.00 66.00 255 ASP A CA 1
ATOM 2003 C C . ASP A 1 255 ? -17.332 22.918 18.181 1.00 66.00 255 ASP A C 1
ATOM 2005 O O . ASP A 1 255 ? -18.470 23.363 18.318 1.00 66.00 255 ASP A O 1
ATOM 2009 N N . SER A 1 256 ? -17.023 22.086 17.184 1.00 64.56 256 SER A N 1
ATOM 2010 C CA . SER A 1 256 ? -17.979 21.613 16.184 1.00 64.56 256 SER A CA 1
ATOM 2011 C C . SER A 1 256 ? -18.867 20.462 16.665 1.00 64.56 256 SER A C 1
ATOM 2013 O O . SER A 1 256 ? -19.850 20.152 15.996 1.00 64.56 256 SER A O 1
ATOM 2015 N N . GLY A 1 257 ? -18.547 19.829 17.803 1.00 61.88 257 GLY A N 1
ATOM 2016 C CA . GLY A 1 257 ? -19.196 18.585 18.234 1.00 61.88 257 GLY A CA 1
ATOM 2017 C C . GLY A 1 257 ? -18.875 17.383 17.335 1.00 61.88 257 GLY A C 1
ATOM 2018 O O . GLY A 1 257 ? -19.583 16.377 17.381 1.00 61.88 257 GLY A O 1
ATOM 2019 N N . ASP A 1 258 ? -17.841 17.495 16.495 1.00 70.25 258 ASP A N 1
ATOM 2020 C CA . ASP A 1 258 ? -17.403 16.427 15.598 1.00 70.25 258 ASP A CA 1
ATOM 2021 C C . ASP A 1 258 ? -16.693 15.298 16.359 1.00 70.25 258 ASP A C 1
ATOM 2023 O O . ASP A 1 258 ? -16.052 15.512 17.387 1.00 70.25 258 ASP A O 1
ATOM 2027 N N . ALA A 1 259 ? -16.753 14.086 15.802 1.00 68.69 259 ALA A N 1
ATOM 2028 C CA . ALA A 1 259 ? -16.000 12.945 16.309 1.00 68.69 259 ALA A CA 1
ATOM 2029 C C . ALA A 1 259 ? -14.507 13.033 15.935 1.00 68.69 259 ALA A C 1
ATOM 2031 O O . ALA A 1 259 ? -14.154 13.430 14.822 1.00 68.69 259 ALA A O 1
ATOM 2032 N N . TYR A 1 260 ? -13.631 12.562 16.821 1.00 70.56 260 TYR A N 1
ATOM 2033 C CA . TYR A 1 260 ? -12.199 12.361 16.575 1.00 70.56 260 TYR A CA 1
ATOM 2034 C C . TYR A 1 260 ? -11.812 10.880 16.708 1.00 70.56 260 TYR A C 1
ATOM 2036 O O . TYR A 1 260 ? -12.625 10.037 17.078 1.00 70.56 260 TYR A O 1
ATOM 2044 N N . VAL A 1 261 ? -10.573 10.528 16.350 1.00 72.62 261 VAL A N 1
ATOM 2045 C CA . VAL A 1 261 ? -10.075 9.141 16.396 1.00 72.62 261 VAL A CA 1
ATOM 2046 C C . VAL A 1 261 ? -8.992 9.005 17.468 1.00 72.62 261 VAL A C 1
ATOM 2048 O O . VAL A 1 261 ? -7.939 9.629 17.367 1.00 72.62 261 VAL A O 1
ATOM 2051 N N . LEU A 1 262 ? -9.246 8.155 18.464 1.00 72.12 262 LEU A N 1
ATOM 2052 C CA . LEU A 1 262 ? -8.357 7.779 19.566 1.00 72.12 262 LEU A CA 1
ATOM 2053 C C . LEU A 1 262 ? -7.818 6.371 19.340 1.00 72.12 262 LEU A C 1
ATOM 2055 O O . LEU A 1 262 ? -8.533 5.399 19.563 1.00 72.12 262 LEU A O 1
ATOM 2059 N N . GLU A 1 263 ? -6.583 6.252 18.854 1.00 69.38 263 GLU A N 1
ATOM 2060 C CA . GLU A 1 263 ? -5.935 4.949 18.601 1.00 69.38 263 GLU A CA 1
ATOM 2061 C C . GLU A 1 263 ? -6.817 3.969 17.798 1.00 69.38 263 GLU A C 1
ATOM 2063 O O . GLU A 1 263 ? -6.735 2.753 17.945 1.00 69.38 263 GLU A O 1
ATOM 2068 N N . GLY A 1 264 ? -7.659 4.511 16.915 1.00 64.75 264 GLY A N 1
ATOM 2069 C CA . GLY A 1 264 ? -8.592 3.764 16.074 1.00 64.75 264 GLY A CA 1
ATOM 2070 C C . GLY A 1 264 ? -10.027 3.637 16.607 1.00 64.75 264 GLY A C 1
ATOM 2071 O O . GLY A 1 264 ? -10.888 3.069 15.941 1.00 64.75 264 GLY A O 1
ATOM 2072 N N . VAL A 1 265 ? -10.343 4.206 17.767 1.00 73.69 265 VAL A N 1
ATOM 2073 C CA . VAL A 1 265 ? -11.709 4.288 18.310 1.00 73.69 265 VAL A CA 1
ATOM 2074 C C . VAL A 1 265 ? -12.283 5.687 18.082 1.00 73.69 265 VAL A C 1
ATOM 2076 O O . VAL A 1 265 ? -11.585 6.679 18.266 1.00 73.69 265 VAL A O 1
ATOM 2079 N N . CYS A 1 266 ? -13.549 5.799 17.671 1.00 76.69 266 CYS A N 1
ATOM 2080 C CA . CYS A 1 266 ? -14.202 7.102 17.510 1.00 76.69 266 CYS A CA 1
ATOM 2081 C C . CYS A 1 266 ? -14.581 7.702 18.874 1.00 76.69 266 CYS A C 1
ATOM 2083 O O . CYS A 1 266 ? -15.430 7.143 19.573 1.00 76.69 266 CYS A O 1
ATOM 2085 N N . GLY A 1 267 ? -13.971 8.835 19.223 1.00 72.81 267 GLY A N 1
ATOM 2086 C CA . GLY A 1 267 ? -14.278 9.660 20.393 1.00 72.81 267 GLY A CA 1
ATOM 2087 C C . GLY A 1 267 ? -14.992 10.963 20.021 1.00 72.81 267 GLY A C 1
ATOM 2088 O O . GLY A 1 267 ? -15.131 11.265 18.834 1.00 72.81 267 GLY A O 1
ATOM 2089 N N . GLY A 1 268 ? -15.479 11.702 21.015 1.00 69.44 268 GLY A N 1
ATOM 2090 C CA . GLY A 1 268 ? -16.152 13.000 20.862 1.00 69.44 268 GLY A CA 1
ATOM 2091 C C . GLY A 1 268 ? -16.174 13.788 22.159 1.00 69.44 268 GLY A C 1
ATOM 2092 O O . GLY A 1 268 ? -15.352 13.462 23.047 1.00 69.44 268 GLY A O 1
#

Secondary structure (DSSP, 8-state):
-EEEEEEEEEEEEEEESS-EEEEETT-EE-BSSSS-EEGGG--TT-EEEB-PPPPS-SS-HHHHHHHHHHHHHHHEEEEE-SS-EEEEEEES-HHHHHHHHHHHTTTTT-EEEPPPTTS-EEEE--SHHHHHHHHHT-S--TTTTT-HHHHHHHHHHHHHHHEEE-SS-EEE----HHHHHHHHHHHHHTT--EEEETTEEEE-STTHHHHHHHHH--S-GGGTGGGTTPPP--EEEEEEEEEEEEEEEEEEEETT---EEETTEEE-

Organism: NCBI:txid3031998

pLDDT: mean 85.78, std 10.93, range [49.72, 97.62]

Radius of gyration: 21.99 Å; chains: 1; bounding box: 50×40×66 Å

Foldseek 3Di:
DKDKDKDWAWWKWFDFPQFIFIAHQQFFFAWLPDGTDGQVPDFFQTKGFWAAFQDPDPDDLLLLLLQLLLLCLFQWDADDDPVDGKIKGKDQDVLSVVSNCVRCCVPLVKDWDPQDPVNITMIMHDDRVSSVV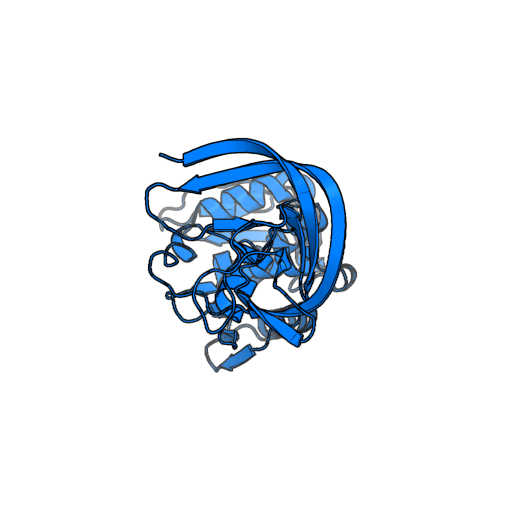SVCQPNHNPVSLLPLSSLLSNVQSQCLRQWADPLQWIWGFDQDPRNLVSVVSSCVSNVWDWDQDNRTIITDDLQVVSVSCSSSVHRRVVRVVSPPPRDHSHMTGGRGMDIDGTDTHMDIDDPVPDWDHGSGTTTD

Sequence (268 aa):
MTDVTCVRQPTVEIQTEDVTVCVGQDARILPYTHDFRDACRFRAGQRVKTVLTPTPDPHSPAYRDGYVHGAFAGDGSVVKTKSTKNATLRCQDEAIIERVDAFARDEYGLQRKGREFNGLHEIRTTIWKEVDLLDEVLPIDPALVDDLDYCRGWLAGMFDTDGSFDGHTVRFTQTKPEQRKALQQLLSRLGFEYVVEPGGIRVRGANSRLRVLSAIRPAVSRKIRSYAGIMVNGSAEVVSVAERPVRDTYDISLDSGDAYVLEGVCGG